Protein AF-A0A9W7EII3-F1 (afdb_monomer_lite)

Radius of gyration: 44.04 Å; chains: 1; bounding box: 79×63×116 Å

Organism: NCBI:txid1714386

Structure (mmCIF, N/CA/C/O backbone):
data_AF-A0A9W7EII3-F1
#
_entry.id   AF-A0A9W7EII3-F1
#
loop_
_atom_site.group_PDB
_atom_site.id
_atom_site.type_symbol
_atom_site.label_atom_id
_atom_site.label_alt_id
_atom_site.label_comp_id
_atom_site.label_asym_id
_atom_site.label_entity_id
_atom_site.label_seq_id
_atom_site.pdbx_PDB_ins_code
_atom_site.Cartn_x
_atom_site.Cartn_y
_atom_site.Cartn_z
_atom_site.occupancy
_atom_site.B_iso_or_equiv
_atom_site.auth_seq_id
_atom_site.auth_comp_id
_atom_site.auth_asym_id
_atom_site.auth_atom_id
_atom_site.pdbx_PDB_model_num
ATOM 1 N N . MET A 1 1 ? -18.174 -11.547 -22.007 1.00 40.81 1 MET A N 1
ATOM 2 C CA . MET A 1 1 ? -17.170 -11.658 -23.085 1.00 40.81 1 MET A CA 1
ATOM 3 C C . MET A 1 1 ? -17.159 -10.331 -23.821 1.00 40.81 1 MET A C 1
ATOM 5 O O . MET A 1 1 ? -18.093 -10.055 -24.553 1.00 40.81 1 MET A O 1
ATOM 9 N N . ALA A 1 2 ? -16.185 -9.474 -23.531 1.00 35.91 2 ALA A N 1
ATOM 10 C CA . ALA A 1 2 ? -15.954 -8.228 -24.256 1.00 35.91 2 ALA A CA 1
ATOM 11 C C . ALA A 1 2 ? -14.445 -7.967 -24.188 1.00 35.91 2 ALA A C 1
ATOM 13 O O . ALA A 1 2 ? -13.921 -7.659 -23.118 1.00 35.91 2 ALA A O 1
ATOM 14 N N . SER A 1 3 ? -13.751 -8.213 -25.299 1.00 38.44 3 SER A N 1
ATOM 15 C CA . SER A 1 3 ? -12.326 -7.923 -25.459 1.00 38.44 3 SER A CA 1
ATOM 16 C C . SER A 1 3 ? -12.184 -6.472 -25.896 1.00 38.44 3 SER A C 1
ATOM 18 O O . SER A 1 3 ? -12.660 -6.106 -26.967 1.00 38.44 3 SER A O 1
ATOM 20 N N . ALA A 1 4 ? -11.556 -5.653 -25.055 1.00 40.53 4 ALA A N 1
ATOM 21 C CA . ALA A 1 4 ? -11.116 -4.316 -25.420 1.00 40.53 4 ALA A CA 1
ATOM 22 C C . ALA A 1 4 ? -9.689 -4.417 -25.970 1.00 40.53 4 ALA A C 1
ATOM 24 O O . ALA A 1 4 ? -8.757 -4.751 -25.238 1.00 40.53 4 ALA A O 1
ATOM 25 N N . ASP A 1 5 ? -9.561 -4.176 -27.270 1.00 42.84 5 ASP A N 1
ATOM 26 C CA . ASP A 1 5 ? -8.300 -4.076 -27.991 1.00 42.84 5 ASP A CA 1
ATOM 27 C C . ASP A 1 5 ? -7.719 -2.669 -27.776 1.00 42.84 5 ASP A C 1
ATOM 29 O O . ASP A 1 5 ? -8.422 -1.668 -27.925 1.00 42.84 5 ASP A O 1
ATOM 33 N N . ASN A 1 6 ? -6.461 -2.589 -27.348 1.00 42.38 6 ASN A N 1
ATOM 34 C CA . ASN A 1 6 ? -5.784 -1.337 -27.012 1.00 42.38 6 ASN A CA 1
ATOM 35 C C . ASN A 1 6 ? -4.471 -1.258 -27.794 1.00 42.38 6 ASN A C 1
ATOM 37 O O . ASN A 1 6 ? -3.399 -1.581 -27.282 1.00 42.38 6 ASN A O 1
ATOM 41 N N . SER A 1 7 ? -4.565 -0.836 -29.054 1.00 36.19 7 SER A N 1
ATOM 42 C CA . SER A 1 7 ? -3.425 -0.586 -29.933 1.00 36.19 7 SER A CA 1
ATOM 43 C C . SER A 1 7 ? -3.265 0.916 -30.169 1.00 36.19 7 SER A C 1
ATOM 45 O O . SER A 1 7 ? -3.701 1.452 -31.185 1.00 36.19 7 SER A O 1
ATOM 47 N N . ASN A 1 8 ? -2.618 1.609 -29.232 1.00 39.72 8 ASN A N 1
ATOM 48 C CA . ASN A 1 8 ? -2.140 2.972 -29.456 1.00 39.72 8 ASN A CA 1
ATOM 49 C C . ASN A 1 8 ? -0.609 2.935 -29.564 1.00 39.72 8 ASN A C 1
ATOM 51 O O . ASN A 1 8 ? 0.112 3.196 -28.601 1.00 39.72 8 ASN A O 1
ATOM 55 N N . LYS A 1 9 ? -0.111 2.508 -30.731 1.00 37.50 9 LYS A N 1
ATOM 56 C CA . LYS A 1 9 ? 1.314 2.561 -31.080 1.00 37.50 9 LYS A CA 1
ATOM 57 C C . LYS A 1 9 ? 1.493 3.692 -32.101 1.00 37.50 9 LYS A C 1
ATOM 59 O O . LYS A 1 9 ? 0.785 3.683 -33.107 1.00 37.50 9 LYS A O 1
ATOM 64 N N . PRO A 1 10 ? 2.376 4.675 -31.859 1.00 34.72 10 PRO A N 1
ATOM 65 C CA . PRO A 1 10 ? 2.572 5.776 -32.794 1.00 34.72 10 PRO A CA 1
ATOM 66 C C . PRO A 1 10 ? 3.154 5.263 -34.124 1.00 34.72 10 PRO A C 1
ATOM 68 O O . PRO A 1 10 ? 3.911 4.286 -34.119 1.00 34.72 10 PRO A O 1
ATOM 71 N N . PRO A 1 11 ? 2.822 5.908 -35.256 1.00 33.91 11 PRO A N 1
ATOM 72 C CA . PRO A 1 11 ? 3.309 5.506 -36.568 1.00 33.91 11 PRO A CA 1
ATOM 73 C C . PRO A 1 11 ? 4.829 5.680 -36.638 1.00 33.91 11 PRO A C 1
ATOM 75 O O . PRO A 1 11 ? 5.360 6.780 -36.482 1.00 33.91 11 PRO A O 1
ATOM 78 N N . THR A 1 12 ? 5.540 4.583 -36.881 1.00 34.09 12 THR A N 1
ATOM 79 C CA . THR A 1 12 ? 6.956 4.606 -37.246 1.00 34.09 12 THR A CA 1
ATOM 80 C C . THR A 1 12 ? 7.085 5.239 -38.627 1.00 34.09 12 THR A C 1
ATOM 82 O O . THR A 1 12 ? 6.691 4.628 -39.619 1.00 34.09 12 THR A O 1
ATOM 85 N N . LYS A 1 13 ? 7.619 6.465 -38.700 1.00 31.89 13 LYS A N 1
ATOM 86 C CA . LYS A 1 13 ? 8.070 7.060 -39.964 1.00 31.89 13 LYS A CA 1
ATOM 87 C C . LYS A 1 13 ? 9.222 6.213 -40.507 1.00 31.89 13 LYS A C 1
ATOM 89 O O . LYS A 1 13 ? 10.335 6.287 -39.996 1.00 31.89 13 LYS A O 1
ATOM 94 N N . THR A 1 14 ? 8.949 5.399 -41.516 1.00 31.75 14 THR A N 1
ATOM 95 C CA . THR A 1 14 ? 9.978 4.770 -42.345 1.00 31.75 14 THR A CA 1
ATOM 96 C C . THR A 1 14 ? 10.556 5.836 -43.268 1.00 31.75 14 THR A C 1
ATOM 98 O O . THR A 1 14 ? 9.903 6.262 -44.218 1.00 31.75 14 THR A O 1
ATOM 101 N N . TYR A 1 15 ? 11.760 6.310 -42.954 1.00 34.72 15 TYR A N 1
ATOM 102 C CA . TYR A 1 15 ? 12.550 7.122 -43.872 1.00 34.72 15 TYR A CA 1
ATOM 103 C C . TYR A 1 15 ? 13.141 6.185 -44.929 1.00 34.72 15 TYR A C 1
ATOM 105 O O . TYR A 1 15 ? 13.966 5.329 -44.615 1.00 34.72 15 TYR A O 1
ATOM 113 N N . HIS A 1 16 ? 12.677 6.302 -46.173 1.00 37.19 16 HIS A N 1
ATOM 114 C CA . HIS A 1 16 ? 13.329 5.656 -47.307 1.00 37.19 16 HIS A CA 1
ATOM 115 C C . HIS A 1 16 ? 14.600 6.443 -47.627 1.00 37.19 16 HIS A C 1
ATOM 117 O O . HIS A 1 16 ? 14.543 7.466 -48.305 1.00 37.19 16 HIS A O 1
ATOM 123 N N . HIS A 1 17 ? 15.733 5.995 -47.091 1.00 46.28 17 HIS A N 1
ATOM 124 C CA . HIS A 1 17 ? 17.033 6.473 -47.545 1.00 46.28 17 HIS A CA 1
ATOM 125 C C . HIS A 1 17 ? 17.299 5.908 -48.950 1.00 46.28 17 HIS A C 1
ATOM 127 O O . HIS A 1 17 ? 17.022 4.723 -49.172 1.00 46.28 17 HIS A O 1
ATOM 133 N N . PRO A 1 18 ? 17.800 6.716 -49.902 1.00 54.19 18 PRO A N 1
ATOM 134 C CA . PRO A 1 18 ? 18.275 6.192 -51.178 1.00 54.19 18 PRO A CA 1
ATOM 135 C C . PRO A 1 18 ? 19.348 5.128 -50.915 1.00 54.19 18 PRO A C 1
ATOM 137 O O . PRO A 1 18 ? 20.116 5.245 -49.959 1.00 54.19 18 PRO A O 1
ATOM 140 N N . SER A 1 19 ? 19.385 4.061 -51.714 1.00 55.00 19 SER A N 1
ATOM 141 C CA . SER A 1 19 ? 20.441 3.050 -51.598 1.00 55.00 19 SER A CA 1
ATOM 142 C C . SER A 1 19 ? 21.814 3.724 -51.719 1.00 55.00 19 SER A C 1
ATOM 144 O O . SER A 1 19 ? 21.957 4.613 -52.562 1.00 55.00 19 SER A O 1
ATOM 146 N N . PRO A 1 20 ? 22.812 3.339 -50.901 1.00 63.97 20 PRO A N 1
ATOM 147 C CA . PRO A 1 20 ? 24.161 3.843 -51.099 1.00 63.97 20 PRO A CA 1
ATOM 148 C C . PRO A 1 20 ? 24.654 3.443 -52.502 1.00 63.97 20 PRO A C 1
ATOM 150 O O . PRO A 1 20 ? 24.173 2.445 -53.056 1.00 63.97 20 PRO A O 1
ATOM 153 N N . PRO A 1 21 ? 25.586 4.207 -53.093 1.00 65.31 21 PRO A N 1
ATOM 154 C CA . PRO A 1 21 ? 26.116 3.905 -54.416 1.00 65.31 21 PRO A CA 1
ATOM 155 C C . PRO A 1 21 ? 26.721 2.494 -54.434 1.00 65.31 21 PRO A C 1
ATOM 157 O O . PRO A 1 21 ? 27.614 2.169 -53.653 1.00 65.31 21 PRO A O 1
ATOM 160 N N . ASN A 1 22 ? 26.204 1.641 -55.320 1.00 52.44 22 ASN A N 1
ATOM 161 C CA . ASN A 1 22 ? 26.612 0.245 -55.422 1.00 52.44 22 ASN A CA 1
ATOM 162 C C . ASN A 1 22 ? 27.803 0.143 -56.385 1.00 52.44 22 ASN A C 1
ATOM 164 O O . ASN A 1 22 ? 27.624 0.053 -57.598 1.00 52.44 22 ASN A O 1
ATOM 168 N N . ASN A 1 23 ? 29.025 0.207 -55.856 1.00 54.47 23 ASN A N 1
ATOM 169 C CA . ASN A 1 23 ? 30.244 0.366 -56.655 1.00 54.47 23 ASN A CA 1
ATOM 170 C C . ASN A 1 23 ? 30.795 -0.980 -57.173 1.00 54.47 23 ASN A C 1
ATOM 172 O O . ASN A 1 23 ? 31.947 -1.337 -56.946 1.00 54.47 23 ASN A O 1
ATOM 176 N N . THR A 1 24 ? 29.947 -1.771 -57.838 1.00 47.16 24 THR A N 1
ATOM 177 C CA . THR A 1 24 ? 30.297 -3.118 -58.339 1.00 47.16 24 THR A CA 1
ATOM 178 C C . THR A 1 24 ? 30.846 -3.134 -59.771 1.00 47.16 24 THR A C 1
ATOM 180 O O . THR A 1 24 ? 31.087 -4.207 -60.317 1.00 47.16 24 THR A O 1
ATOM 183 N N . SER A 1 25 ? 31.106 -1.970 -60.373 1.00 44.72 25 SER A N 1
ATOM 184 C CA . SER A 1 25 ? 31.643 -1.862 -61.733 1.00 44.72 25 SER A CA 1
ATOM 185 C C . SER A 1 25 ? 32.770 -0.840 -61.791 1.00 44.72 25 SER A C 1
ATOM 187 O O . SER A 1 25 ? 32.542 0.355 -61.628 1.00 44.72 25 SER A O 1
ATOM 189 N N . VAL A 1 26 ? 33.991 -1.311 -62.039 1.00 42.88 26 VAL A N 1
ATOM 190 C CA . VAL A 1 26 ? 35.169 -0.477 -62.325 1.00 42.88 26 VAL A CA 1
ATOM 191 C C . VAL A 1 26 ? 35.147 -0.084 -63.808 1.00 42.88 26 VAL A C 1
ATOM 193 O O . VAL A 1 26 ? 36.059 -0.411 -64.554 1.00 42.88 26 VAL A O 1
ATOM 196 N N . ASP A 1 27 ? 34.080 0.584 -64.248 1.00 37.47 27 ASP A N 1
ATOM 197 C CA . ASP A 1 27 ? 34.045 1.250 -65.553 1.00 37.47 27 ASP A CA 1
ATOM 198 C C . ASP A 1 27 ? 34.047 2.758 -65.298 1.00 37.47 27 ASP A C 1
ATOM 200 O O . ASP A 1 27 ? 33.118 3.326 -64.728 1.00 37.47 27 ASP A O 1
ATOM 204 N N . ALA A 1 28 ? 35.176 3.375 -65.637 1.00 41.94 28 ALA A N 1
ATOM 205 C CA . ALA A 1 28 ? 35.609 4.698 -65.206 1.00 41.94 28 ALA A CA 1
ATOM 206 C C . ALA A 1 28 ? 34.971 5.861 -65.983 1.00 41.94 28 ALA A C 1
ATOM 208 O O . ALA A 1 28 ? 35.648 6.852 -66.231 1.00 41.94 28 ALA A O 1
ATOM 209 N N . ASP A 1 29 ? 33.693 5.769 -66.342 1.00 40.38 29 ASP A N 1
ATOM 210 C CA . ASP A 1 29 ? 32.996 6.869 -67.003 1.00 40.38 29 ASP A CA 1
ATOM 211 C C . ASP A 1 29 ? 31.628 7.116 -66.354 1.00 40.38 29 ASP A C 1
ATOM 213 O O . ASP A 1 29 ? 30.696 6.324 -66.478 1.00 40.38 29 ASP A O 1
ATOM 217 N N . PHE A 1 30 ? 31.530 8.283 -65.710 1.00 43.50 30 PHE A N 1
ATOM 218 C CA . PHE A 1 30 ? 30.319 8.935 -65.200 1.00 43.50 30 PHE A CA 1
ATOM 219 C C . PHE A 1 30 ? 29.736 8.450 -63.856 1.00 43.50 30 PHE A C 1
ATOM 221 O O . PHE A 1 30 ? 28.750 7.718 -63.799 1.00 43.50 30 PHE A O 1
ATOM 228 N N . LEU A 1 31 ? 30.256 9.009 -62.755 1.00 43.38 31 LEU A N 1
ATOM 229 C CA . LEU A 1 31 ? 29.484 9.264 -61.533 1.00 43.38 31 LEU A CA 1
ATOM 230 C C . LEU A 1 31 ? 29.792 10.688 -61.038 1.00 43.38 31 LEU A C 1
ATOM 232 O O . LEU A 1 31 ? 30.907 10.976 -60.611 1.00 43.38 31 LEU A O 1
ATOM 236 N N . GLU A 1 32 ? 28.806 11.585 -61.123 1.00 48.00 32 GLU A N 1
ATOM 237 C CA . GLU A 1 32 ? 28.820 12.887 -60.444 1.00 48.00 32 GLU A CA 1
ATOM 238 C C . GLU A 1 32 ? 28.763 12.650 -58.926 1.00 48.00 32 GLU A C 1
ATOM 240 O O . GLU A 1 32 ? 27.711 12.329 -58.374 1.00 48.00 32 GLU A O 1
ATOM 245 N N . GLY A 1 33 ? 29.910 12.768 -58.255 1.00 54.94 33 GLY A N 1
ATOM 246 C CA . GLY A 1 33 ? 30.023 12.728 -56.798 1.00 54.94 33 GLY A CA 1
ATOM 247 C C . GLY A 1 33 ? 31.333 12.092 -56.343 1.00 54.94 33 GLY A C 1
ATOM 248 O O . GLY A 1 33 ? 31.464 10.867 -56.324 1.00 54.94 33 GLY A O 1
ATOM 249 N N . ASP A 1 34 ? 32.299 12.912 -55.933 1.00 68.25 34 ASP A N 1
ATOM 250 C CA . ASP A 1 34 ? 33.558 12.413 -55.383 1.00 68.25 34 ASP A CA 1
ATOM 251 C C . ASP A 1 34 ? 33.294 11.699 -54.043 1.00 68.25 34 ASP A C 1
ATOM 253 O O . ASP A 1 34 ? 32.780 12.273 -53.080 1.00 68.25 34 ASP A O 1
ATOM 257 N N . THR A 1 35 ? 33.634 10.411 -53.960 1.00 70.81 35 THR A N 1
ATOM 258 C CA . THR A 1 35 ? 33.610 9.668 -52.692 1.00 70.81 35 THR A CA 1
ATOM 259 C C . THR A 1 35 ? 34.954 9.825 -51.995 1.00 70.81 35 THR A C 1
ATOM 261 O O . THR A 1 35 ? 35.984 9.410 -52.526 1.00 70.81 35 THR A O 1
ATOM 264 N N . ILE A 1 36 ? 34.949 10.349 -50.768 1.00 75.06 36 ILE A N 1
ATOM 265 C CA . ILE A 1 36 ? 36.149 10.398 -49.927 1.00 75.06 36 ILE A CA 1
ATOM 266 C C . ILE A 1 36 ? 36.108 9.230 -48.940 1.00 75.06 36 ILE A C 1
ATOM 268 O O . ILE A 1 36 ? 35.197 9.121 -48.117 1.00 75.06 36 ILE A O 1
ATOM 272 N N . VAL A 1 37 ? 37.123 8.365 -48.997 1.00 76.62 37 VAL A N 1
ATOM 273 C CA . VAL A 1 37 ? 37.376 7.361 -47.955 1.00 76.62 37 VAL A CA 1
ATOM 274 C C . VAL A 1 37 ? 38.061 8.068 -46.791 1.00 76.62 37 VAL A C 1
ATOM 276 O O . VAL A 1 37 ? 39.165 8.591 -46.943 1.00 76.62 37 VAL A O 1
ATOM 279 N N . LEU A 1 38 ? 37.402 8.117 -45.634 1.00 74.00 38 LEU A N 1
ATOM 280 C CA . LEU A 1 38 ? 37.990 8.705 -44.436 1.00 74.00 38 LEU A CA 1
ATOM 281 C C . LEU A 1 38 ? 39.044 7.733 -43.891 1.00 74.00 38 LEU A C 1
ATOM 283 O O . LEU A 1 38 ? 38.788 6.535 -43.780 1.00 74.00 38 LEU A O 1
ATOM 287 N N . SER A 1 39 ? 40.247 8.229 -43.595 1.00 62.72 39 SER A N 1
ATOM 288 C CA . SER A 1 39 ? 41.318 7.397 -43.045 1.00 62.72 39 SER A CA 1
ATOM 289 C C . SER A 1 39 ? 40.965 6.909 -41.641 1.00 62.72 39 SER A C 1
ATOM 291 O O . SER A 1 39 ? 40.407 7.660 -40.842 1.00 62.72 39 SER A O 1
ATOM 293 N N . ASP A 1 40 ? 41.379 5.681 -41.315 1.00 57.94 40 ASP A N 1
ATOM 294 C CA . ASP A 1 40 ? 41.123 4.982 -40.040 1.00 57.94 40 ASP A CA 1
ATOM 295 C C . ASP A 1 40 ? 41.783 5.644 -38.808 1.00 57.94 40 ASP A C 1
ATOM 297 O O . ASP A 1 40 ? 41.845 5.068 -37.724 1.00 57.94 40 ASP A O 1
ATOM 301 N N . THR A 1 41 ? 42.300 6.867 -38.946 1.00 49.03 41 THR A N 1
ATOM 302 C CA . THR A 1 41 ? 42.865 7.666 -37.860 1.00 49.03 41 THR A CA 1
ATOM 303 C C . THR A 1 41 ? 41.749 8.176 -36.959 1.00 49.03 41 THR A C 1
ATOM 305 O O . THR A 1 41 ? 41.344 9.338 -37.013 1.00 49.03 41 THR A O 1
ATOM 308 N N . VAL A 1 42 ? 41.267 7.282 -36.099 1.00 53.72 42 VAL A N 1
ATOM 309 C CA . VAL A 1 42 ? 40.557 7.625 -34.874 1.00 53.72 42 VAL A CA 1
ATOM 310 C C . VAL A 1 42 ? 41.509 8.505 -34.069 1.00 53.72 42 VAL A C 1
ATOM 312 O O . VAL A 1 42 ? 42.474 8.028 -33.473 1.00 53.72 42 VAL A O 1
ATOM 315 N N . ASN A 1 43 ? 41.287 9.819 -34.095 1.00 49.59 43 ASN A N 1
ATOM 316 C CA . ASN A 1 43 ? 41.922 10.714 -33.138 1.00 49.59 43 ASN A CA 1
ATOM 317 C C . ASN A 1 43 ? 41.640 10.132 -31.749 1.00 49.59 43 ASN A C 1
ATOM 319 O O . ASN A 1 43 ? 40.478 10.039 -31.364 1.00 49.59 43 ASN A O 1
ATOM 323 N N . GLY A 1 44 ? 42.676 9.728 -31.006 1.00 56.50 44 GLY A N 1
ATOM 324 C CA . GLY A 1 44 ? 42.578 9.088 -29.682 1.00 56.50 44 GLY A CA 1
ATOM 325 C C . GLY A 1 44 ? 41.974 9.963 -28.571 1.00 56.50 44 GLY A C 1
ATOM 326 O O . GLY A 1 44 ? 42.230 9.737 -27.390 1.00 56.50 44 GLY A O 1
ATOM 327 N N . GLY A 1 45 ? 41.206 10.991 -28.932 1.00 67.94 45 GLY A N 1
ATOM 328 C CA . GLY A 1 45 ? 40.378 11.768 -28.029 1.00 67.94 45 GLY A CA 1
ATOM 329 C C . GLY A 1 45 ? 39.104 11.008 -27.671 1.00 67.94 45 GLY A C 1
ATOM 330 O O . GLY A 1 45 ? 38.491 10.338 -28.496 1.00 67.94 45 GLY A O 1
ATOM 331 N N . SER A 1 46 ? 38.681 11.126 -26.414 1.00 79.56 46 SER A N 1
ATOM 332 C CA . SER A 1 46 ? 37.351 10.663 -26.017 1.00 79.56 46 SER A CA 1
ATOM 333 C C . SER A 1 46 ? 36.280 11.451 -26.786 1.00 79.56 46 SER A C 1
ATOM 335 O O . SER A 1 46 ? 36.366 12.682 -26.801 1.00 79.56 46 SER A O 1
ATOM 337 N N . PRO A 1 47 ? 35.267 10.791 -27.381 1.00 84.56 47 PRO A N 1
ATOM 338 C CA . PRO A 1 47 ? 34.231 11.482 -28.137 1.00 84.56 47 PRO A CA 1
ATOM 339 C C . PRO A 1 47 ? 33.489 12.482 -27.248 1.00 84.56 47 PRO A C 1
ATOM 341 O O . PRO A 1 47 ? 33.174 12.205 -26.083 1.00 84.56 47 PRO A O 1
ATOM 344 N N . SER A 1 48 ? 33.200 13.658 -27.797 1.00 87.81 48 SER A N 1
ATOM 345 C CA . SER A 1 48 ? 32.476 14.705 -27.086 1.00 87.81 48 SER A CA 1
ATOM 346 C C . SER A 1 48 ? 31.026 14.290 -26.817 1.00 87.81 48 SER A C 1
ATOM 348 O O . SER A 1 48 ? 30.425 13.460 -27.506 1.00 87.81 48 SER A O 1
ATOM 350 N N . LYS A 1 49 ? 30.415 14.893 -25.791 1.00 88.31 49 LYS A N 1
ATOM 351 C CA . LYS A 1 49 ? 29.020 14.608 -25.419 1.00 88.31 49 LYS A CA 1
ATOM 352 C C . LYS A 1 49 ? 28.044 14.880 -26.573 1.00 88.31 49 LYS A C 1
ATOM 354 O O . LYS A 1 49 ? 27.117 14.099 -26.775 1.00 88.31 49 LYS A O 1
ATOM 359 N N . SER A 1 50 ? 28.262 15.957 -27.326 1.00 83.88 50 SER A N 1
ATOM 360 C CA . SER A 1 50 ? 27.447 16.322 -28.488 1.00 83.88 50 SER A CA 1
ATOM 361 C C . SER A 1 50 ? 27.546 15.284 -29.605 1.00 83.88 50 SER A C 1
ATOM 363 O O . SER A 1 50 ? 26.520 14.933 -30.182 1.00 83.88 50 SER A O 1
ATOM 365 N N . GLU A 1 51 ? 28.734 14.739 -29.879 1.00 81.19 51 GLU A N 1
ATOM 366 C CA . GLU A 1 51 ? 28.920 13.673 -30.873 1.00 81.19 51 GLU A CA 1
ATOM 367 C C . GLU A 1 51 ? 28.178 12.398 -30.480 1.00 81.19 51 GLU A C 1
ATOM 369 O O . GLU A 1 51 ? 27.439 11.840 -31.291 1.00 81.19 51 GLU A O 1
ATOM 374 N N . ILE A 1 52 ? 28.294 11.992 -29.215 1.00 86.94 52 ILE A N 1
ATOM 375 C CA . ILE A 1 52 ? 27.610 10.810 -28.681 1.00 86.94 52 ILE A CA 1
ATOM 376 C C . ILE A 1 52 ? 26.088 10.961 -28.792 1.00 86.94 52 ILE A C 1
ATOM 378 O O . ILE A 1 52 ? 25.401 10.045 -29.239 1.00 86.94 52 ILE A O 1
ATOM 382 N N . GLU A 1 53 ? 25.536 12.111 -28.398 1.00 86.06 53 GLU A N 1
ATOM 383 C CA . GLU A 1 53 ? 24.092 12.366 -28.486 1.00 86.06 53 GLU A CA 1
ATOM 384 C C . GLU A 1 53 ? 23.594 12.440 -29.931 1.00 86.06 53 GLU A C 1
ATOM 386 O O . GLU A 1 53 ? 22.451 12.081 -30.223 1.00 86.06 53 GLU A O 1
ATOM 391 N N . ARG A 1 54 ? 24.434 12.933 -30.840 1.00 81.81 54 ARG A N 1
ATOM 392 C CA . ARG A 1 54 ? 24.121 13.032 -32.262 1.00 81.81 54 ARG A CA 1
ATOM 393 C C . ARG A 1 54 ? 24.083 11.644 -32.909 1.00 81.81 54 ARG A C 1
ATOM 395 O O . ARG A 1 54 ? 23.076 11.310 -33.526 1.00 81.81 54 ARG A O 1
ATOM 402 N N . VAL A 1 55 ? 25.100 10.809 -32.675 1.00 82.69 55 VAL A N 1
ATOM 403 C CA . VAL A 1 55 ? 25.140 9.407 -33.141 1.00 82.69 55 VAL A CA 1
ATOM 404 C C . VAL A 1 55 ? 24.018 8.583 -32.515 1.00 82.69 55 VAL A C 1
ATOM 406 O O . VAL A 1 55 ? 23.308 7.871 -33.221 1.00 82.69 55 VAL A O 1
ATOM 409 N N . GLY A 1 56 ? 23.793 8.721 -31.206 1.00 84.75 56 GLY A N 1
ATOM 410 C CA . GLY A 1 56 ? 22.716 8.011 -30.514 1.00 84.75 56 GLY A CA 1
ATOM 411 C C . GLY A 1 56 ? 21.336 8.320 -31.096 1.00 84.75 56 GLY A C 1
ATOM 412 O O . GLY A 1 56 ? 20.537 7.407 -31.290 1.00 84.75 56 GLY A O 1
ATOM 413 N N . ARG A 1 57 ? 21.072 9.588 -31.445 1.00 84.88 57 ARG A N 1
ATOM 414 C CA . ARG A 1 57 ? 19.823 9.993 -32.108 1.00 84.88 57 ARG A CA 1
ATOM 415 C C . ARG A 1 57 ? 19.723 9.492 -33.543 1.00 84.88 57 ARG A C 1
ATOM 417 O O . ARG A 1 57 ? 18.678 8.957 -33.892 1.00 84.88 57 ARG A O 1
ATOM 424 N N . ALA A 1 58 ? 20.781 9.644 -34.339 1.00 78.62 58 ALA A N 1
ATOM 425 C CA . ALA A 1 58 ? 20.788 9.226 -35.742 1.00 78.62 58 ALA A CA 1
ATOM 426 C C . ALA A 1 58 ? 20.546 7.715 -35.886 1.00 78.62 58 ALA A C 1
ATOM 428 O O . ALA A 1 58 ? 19.753 7.284 -36.714 1.00 78.62 58 ALA A O 1
ATOM 429 N N . VAL A 1 59 ? 21.173 6.921 -35.018 1.00 82.75 59 VAL A N 1
ATOM 430 C CA . VAL A 1 59 ? 21.122 5.454 -35.068 1.00 82.75 59 VAL A CA 1
ATOM 431 C C . VAL A 1 59 ? 20.003 4.885 -34.180 1.00 82.75 59 VAL A C 1
ATOM 433 O O . VAL A 1 59 ? 19.722 3.689 -34.208 1.00 82.75 59 VAL A O 1
ATOM 436 N N . GLY A 1 60 ? 19.334 5.704 -33.365 1.00 84.44 60 GLY A N 1
ATOM 437 C CA . GLY A 1 60 ? 18.281 5.243 -32.455 1.00 84.44 60 GLY A CA 1
ATOM 438 C C . GLY A 1 60 ? 18.789 4.277 -31.377 1.00 84.44 60 GLY A C 1
ATOM 439 O O . GLY A 1 60 ? 18.133 3.283 -31.072 1.00 84.44 60 GLY A O 1
ATOM 440 N N . VAL A 1 61 ? 19.971 4.543 -30.818 1.00 85.56 61 VAL A N 1
ATOM 441 C CA . VAL A 1 61 ? 20.616 3.721 -29.778 1.00 85.56 61 VAL A CA 1
ATOM 442 C C . VAL A 1 61 ? 20.902 4.545 -28.526 1.00 85.56 61 VAL A C 1
ATOM 444 O O . VAL A 1 61 ? 20.912 5.776 -28.550 1.00 85.56 61 VAL A O 1
ATOM 447 N N . THR A 1 62 ? 21.137 3.881 -27.392 1.00 89.75 62 THR A N 1
ATOM 448 C CA . THR A 1 62 ? 21.448 4.601 -26.147 1.00 89.75 62 THR A CA 1
ATOM 449 C C . THR A 1 62 ? 22.826 5.266 -26.200 1.00 89.75 62 THR A C 1
ATOM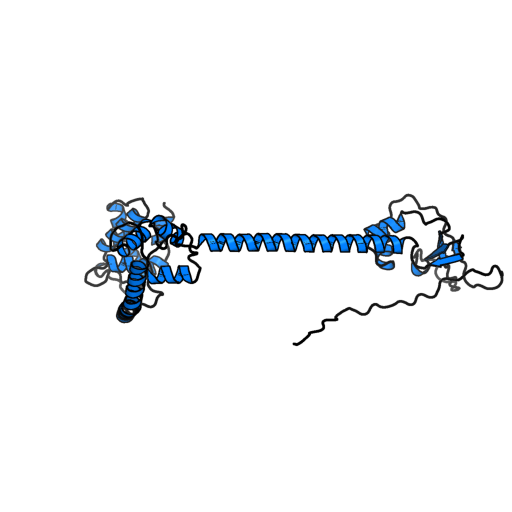 451 O O . THR A 1 62 ? 23.707 4.865 -26.958 1.00 89.75 62 THR A O 1
ATOM 454 N N . VAL A 1 63 ? 23.039 6.239 -25.309 1.00 89.75 63 VAL A N 1
ATOM 455 C CA . VAL A 1 63 ? 24.324 6.937 -25.105 1.00 89.75 63 VAL A CA 1
ATOM 456 C C . VAL A 1 63 ? 25.491 5.959 -24.912 1.00 89.75 63 VAL A C 1
ATOM 458 O O . VAL A 1 63 ? 26.594 6.217 -25.382 1.00 89.75 63 VAL A O 1
ATOM 461 N N . GLU A 1 64 ? 25.268 4.829 -24.237 1.00 88.94 64 GLU A N 1
ATOM 462 C CA . GLU A 1 64 ? 26.306 3.815 -24.016 1.00 88.94 64 GLU A CA 1
ATOM 463 C C . GLU A 1 64 ? 26.717 3.108 -25.308 1.00 88.94 64 GLU A C 1
ATOM 465 O O . GLU A 1 64 ? 27.908 2.927 -25.544 1.00 88.94 64 GLU A O 1
ATOM 470 N N . ILE A 1 65 ? 25.754 2.740 -26.160 1.00 88.38 65 ILE A N 1
ATOM 471 C CA . ILE A 1 65 ? 26.063 2.156 -27.471 1.00 88.38 65 ILE A CA 1
ATOM 472 C C . ILE A 1 65 ? 26.717 3.198 -28.366 1.00 88.38 65 ILE A C 1
ATOM 474 O O . ILE A 1 65 ? 27.713 2.895 -29.007 1.00 88.38 65 ILE A O 1
ATOM 478 N N . ALA A 1 66 ? 26.193 4.423 -28.392 1.00 87.69 66 ALA A N 1
ATOM 479 C CA . ALA A 1 66 ? 26.750 5.490 -29.215 1.00 87.69 66 ALA A CA 1
ATOM 480 C C . ALA A 1 66 ? 28.222 5.770 -28.871 1.00 87.69 66 ALA A C 1
ATOM 482 O O . ALA A 1 66 ? 29.035 5.957 -29.769 1.00 87.69 66 ALA A O 1
ATOM 483 N N . LYS A 1 67 ? 28.592 5.711 -27.583 1.00 88.88 67 LYS A N 1
ATOM 484 C CA . LYS A 1 67 ? 29.998 5.768 -27.152 1.00 88.88 67 LYS A CA 1
ATOM 485 C C . LYS A 1 67 ? 30.829 4.618 -27.711 1.00 88.88 67 LYS A C 1
ATOM 487 O O . LYS A 1 67 ? 31.938 4.861 -28.162 1.00 88.88 67 LYS A O 1
ATOM 492 N N . LYS A 1 68 ? 30.312 3.386 -27.670 1.00 88.88 68 LYS A N 1
ATOM 493 C CA . LYS A 1 68 ? 31.023 2.222 -28.212 1.00 88.88 68 LYS A CA 1
ATOM 494 C C . LYS A 1 68 ? 31.205 2.324 -29.724 1.00 88.88 68 LYS A C 1
ATOM 496 O O . LYS A 1 68 ? 32.306 2.112 -30.194 1.00 88.88 68 LYS A O 1
ATOM 501 N N . LEU A 1 69 ? 30.173 2.733 -30.462 1.00 86.44 69 LEU A N 1
ATOM 502 C CA . LEU A 1 69 ? 30.234 2.916 -31.919 1.00 86.44 69 LEU A CA 1
ATOM 503 C C . LEU A 1 69 ? 31.257 3.972 -32.360 1.00 86.44 69 LEU A C 1
ATOM 505 O O . LEU A 1 69 ? 31.762 3.901 -33.467 1.00 86.44 69 LEU A O 1
ATOM 509 N N . LEU A 1 70 ? 31.539 4.965 -31.515 1.00 84.12 70 LEU A N 1
ATOM 510 C CA . LEU A 1 70 ? 32.513 6.017 -31.812 1.00 84.12 70 LEU A CA 1
ATOM 511 C C . LEU A 1 70 ? 33.961 5.632 -31.479 1.00 84.12 70 LEU A C 1
ATOM 513 O O . LEU A 1 70 ? 34.874 6.349 -31.873 1.00 84.12 70 LEU A O 1
ATOM 517 N N . VAL A 1 71 ? 34.168 4.562 -30.708 1.00 85.12 71 VAL A N 1
ATOM 518 C CA . VAL A 1 71 ? 35.485 4.180 -30.166 1.00 85.12 71 VAL A CA 1
ATOM 519 C C . VAL A 1 71 ? 35.922 2.797 -30.644 1.00 85.12 71 VAL A C 1
ATOM 521 O O . VAL A 1 71 ? 37.117 2.545 -30.750 1.00 85.12 71 VAL A O 1
ATOM 524 N N . GLU A 1 72 ? 34.981 1.886 -30.892 1.00 85.62 72 GLU A N 1
ATOM 525 C CA . GLU A 1 72 ? 35.273 0.527 -31.345 1.00 85.62 72 GLU A CA 1
ATOM 526 C C . GLU A 1 72 ? 35.672 0.548 -32.822 1.00 85.62 72 GLU A C 1
ATOM 528 O O . GLU A 1 72 ? 35.031 1.196 -33.649 1.00 85.62 72 GLU A O 1
ATOM 533 N N . GLU A 1 73 ? 36.751 -0.164 -33.136 1.00 86.31 73 GLU A N 1
ATOM 534 C CA . GLU A 1 73 ? 37.237 -0.297 -34.503 1.00 86.31 73 GLU A CA 1
ATOM 535 C C . GLU A 1 73 ? 36.197 -1.009 -35.374 1.00 86.31 73 GLU A C 1
ATOM 537 O O . GLU A 1 73 ? 35.477 -1.915 -34.931 1.00 86.31 73 GLU A O 1
ATOM 542 N N . LEU A 1 74 ? 36.116 -0.590 -36.637 1.00 87.19 74 LEU A N 1
ATOM 543 C CA . LEU A 1 74 ? 35.252 -1.246 -37.603 1.00 87.19 74 LEU A CA 1
ATOM 544 C C . LEU A 1 74 ? 35.725 -2.689 -37.849 1.00 87.19 74 LEU A C 1
ATOM 546 O O . LEU A 1 74 ? 36.924 -2.971 -37.783 1.00 87.19 74 LEU A O 1
ATOM 550 N N . PRO A 1 75 ? 34.803 -3.623 -38.151 1.00 89.69 75 PRO A N 1
ATOM 551 C CA . PRO A 1 75 ? 35.188 -4.962 -38.578 1.00 89.69 75 PRO A CA 1
ATOM 552 C C . PRO A 1 75 ? 36.101 -4.914 -39.808 1.00 89.69 75 PRO A C 1
ATOM 554 O O . PRO A 1 75 ? 36.016 -3.992 -40.617 1.00 89.69 75 PRO A O 1
ATOM 557 N N . SER A 1 76 ? 36.935 -5.942 -39.978 1.00 89.75 76 SER A N 1
ATOM 558 C CA . SER A 1 76 ? 37.819 -6.060 -41.144 1.00 89.75 76 SER A CA 1
ATOM 559 C C . SER A 1 76 ? 37.046 -5.874 -42.460 1.00 89.75 76 SER A C 1
ATOM 561 O O . SER A 1 76 ? 35.901 -6.321 -42.574 1.00 89.75 76 SER A O 1
ATOM 563 N N . GLY A 1 77 ? 37.649 -5.143 -43.398 1.00 88.06 77 GLY A N 1
ATOM 564 C CA . GLY A 1 77 ? 37.051 -4.783 -44.685 1.00 88.06 77 GLY A CA 1
ATOM 565 C C . GLY A 1 77 ? 36.190 -3.517 -44.656 1.00 88.06 77 GLY A C 1
ATOM 566 O O . GLY A 1 77 ? 36.110 -2.824 -45.667 1.00 88.06 77 GLY A O 1
ATOM 567 N N . TRP A 1 78 ? 35.597 -3.149 -43.515 1.00 90.81 78 TRP A N 1
ATOM 568 C CA . TRP A 1 78 ? 34.720 -1.979 -43.414 1.00 90.81 78 TRP A CA 1
ATOM 569 C C . TRP A 1 78 ? 35.492 -0.676 -43.219 1.00 90.81 78 TRP A C 1
ATOM 571 O O . TRP A 1 78 ? 36.335 -0.573 -42.331 1.00 90.81 78 TRP A O 1
ATOM 581 N N . LYS A 1 79 ? 35.130 0.354 -43.989 1.00 87.69 79 LYS A N 1
ATOM 582 C CA . LYS A 1 79 ? 35.624 1.727 -43.820 1.00 87.69 79 LYS A CA 1
ATOM 583 C C . LYS A 1 79 ? 34.494 2.743 -43.849 1.00 87.69 79 LYS A C 1
ATOM 585 O O . LYS A 1 79 ? 33.420 2.482 -44.393 1.00 87.69 79 LYS A O 1
ATOM 590 N N . VAL A 1 80 ? 34.760 3.913 -43.273 1.00 86.75 80 VAL A N 1
ATOM 591 C CA . VAL A 1 80 ? 33.853 5.061 -43.322 1.00 86.75 80 VAL A CA 1
ATOM 592 C C . VAL A 1 80 ? 34.085 5.839 -44.615 1.00 86.75 80 VAL A C 1
ATOM 594 O O . VAL A 1 80 ? 35.204 6.247 -44.926 1.00 86.75 80 VAL A O 1
ATOM 597 N N . CYS A 1 81 ? 33.011 6.084 -45.348 1.00 83.75 81 CYS A N 1
ATOM 598 C CA . CYS A 1 81 ? 33.004 6.852 -46.580 1.00 83.75 81 CYS A CA 1
ATOM 599 C C . CYS A 1 81 ? 32.118 8.087 -46.408 1.00 83.75 81 CYS A C 1
ATOM 601 O O . CYS A 1 81 ? 31.096 8.044 -45.721 1.00 83.75 81 CYS A O 1
ATOM 603 N N . LYS A 1 82 ? 32.513 9.195 -47.035 1.00 82.00 82 LYS A N 1
ATOM 604 C CA . LYS A 1 82 ? 31.714 10.417 -47.105 1.00 82.00 82 LYS A CA 1
ATOM 605 C C . LYS A 1 82 ? 31.378 10.718 -48.561 1.00 82.00 82 LYS A C 1
ATOM 607 O O . LYS A 1 82 ? 32.276 10.766 -49.402 1.00 82.00 82 LYS A O 1
ATOM 612 N N . LEU A 1 83 ? 30.098 10.932 -48.837 1.00 77.62 83 LEU A N 1
ATOM 613 C CA . LEU A 1 83 ? 29.630 11.473 -50.103 1.00 77.62 83 LEU A CA 1
ATOM 614 C C . LEU A 1 83 ? 29.940 12.975 -50.130 1.00 77.62 83 LEU A C 1
ATOM 616 O O . LEU A 1 83 ? 29.478 13.717 -49.261 1.00 77.62 83 LEU A O 1
ATOM 620 N N . VAL A 1 84 ? 30.754 13.422 -51.086 1.00 71.56 84 VAL A N 1
ATOM 621 C CA . VAL A 1 84 ? 30.957 14.851 -51.332 1.00 71.56 84 VAL A CA 1
ATOM 622 C C . VAL A 1 84 ? 29.933 15.283 -52.366 1.00 71.56 84 VAL A C 1
ATOM 624 O O . VAL A 1 84 ? 30.069 14.998 -53.553 1.00 71.56 84 VAL A O 1
ATOM 627 N N . GLU A 1 85 ? 28.889 15.969 -51.911 1.00 64.88 85 GLU A N 1
ATOM 628 C CA . GLU A 1 85 ? 28.021 16.707 -52.820 1.00 64.88 85 GLU A CA 1
ATOM 629 C C . GLU A 1 85 ? 28.798 17.936 -53.300 1.00 64.88 85 GLU A C 1
ATOM 631 O O . GLU A 1 85 ? 29.045 18.875 -52.539 1.00 64.88 85 GLU A O 1
ATOM 636 N N . ILE A 1 86 ? 29.243 17.910 -54.558 1.00 57.34 86 ILE A N 1
ATOM 637 C CA . ILE A 1 86 ? 29.806 19.089 -55.213 1.00 57.34 86 ILE A CA 1
ATOM 638 C C . ILE A 1 86 ? 28.630 20.027 -55.491 1.00 57.34 86 ILE A C 1
ATOM 640 O O . ILE A 1 86 ? 27.986 19.964 -56.536 1.00 57.34 86 ILE A O 1
ATOM 644 N N . ASN A 1 87 ? 28.314 20.892 -54.531 1.00 53.94 87 ASN A N 1
ATOM 645 C CA . ASN A 1 87 ? 27.416 22.007 -54.791 1.00 53.94 87 ASN A CA 1
ATOM 646 C C . ASN A 1 87 ? 28.144 22.971 -55.734 1.00 53.94 87 ASN A C 1
ATOM 648 O O . ASN A 1 87 ? 29.023 23.717 -55.317 1.00 53.94 87 ASN A O 1
ATOM 652 N N . HIS A 1 88 ? 27.781 22.951 -57.017 1.00 50.47 88 HIS A N 1
ATOM 653 C CA . HIS A 1 88 ? 28.310 23.847 -58.054 1.00 50.47 88 HIS A CA 1
ATOM 654 C C . HIS A 1 88 ? 27.902 25.329 -57.879 1.00 50.47 88 HIS A C 1
ATOM 656 O O . HIS A 1 88 ? 27.965 26.102 -58.832 1.00 50.47 88 HIS A O 1
ATOM 662 N N . SER A 1 89 ? 27.481 25.764 -56.688 1.00 50.88 89 SER A N 1
ATOM 663 C CA . SER A 1 89 ? 27.289 27.184 -56.396 1.00 50.88 89 SER A CA 1
ATOM 664 C C . SER A 1 89 ? 28.608 27.775 -55.903 1.00 50.88 89 SER A C 1
ATOM 666 O O . SER A 1 89 ? 29.056 27.462 -54.806 1.00 50.88 89 SER A O 1
ATOM 668 N N . GLU A 1 90 ? 29.215 28.649 -56.706 1.00 53.09 90 GLU A N 1
ATOM 669 C CA . GLU A 1 90 ? 30.470 29.363 -56.408 1.00 53.09 90 GLU A CA 1
ATOM 670 C C . GLU A 1 90 ? 30.394 30.334 -55.208 1.00 53.09 90 GLU A C 1
ATOM 672 O O . GLU A 1 90 ? 31.351 31.059 -54.948 1.00 53.09 90 GLU A O 1
ATOM 677 N N . ASP A 1 91 ? 29.300 30.336 -54.446 1.00 52.19 91 ASP A N 1
ATOM 678 C CA . ASP A 1 91 ? 29.112 31.192 -53.281 1.00 52.19 91 ASP A CA 1
ATOM 679 C C . ASP A 1 91 ? 28.944 30.355 -52.005 1.00 52.19 91 ASP A C 1
ATOM 681 O O . ASP A 1 91 ? 28.112 29.455 -51.929 1.00 52.19 91 ASP A O 1
ATOM 685 N N . GLU A 1 92 ? 29.732 30.733 -50.995 1.00 49.41 92 GLU A N 1
ATOM 686 C CA . GLU A 1 92 ? 29.760 30.257 -49.601 1.00 49.41 92 GLU A CA 1
ATOM 687 C C . GLU A 1 92 ? 30.677 29.065 -49.256 1.00 49.41 92 GLU A C 1
ATOM 689 O O . GLU A 1 92 ? 30.276 27.977 -48.843 1.00 49.41 92 GLU A O 1
ATOM 694 N N . LEU A 1 93 ? 31.979 29.376 -49.234 1.00 51.84 93 LEU A N 1
ATOM 695 C CA . LEU A 1 93 ? 32.937 28.851 -48.253 1.00 51.84 93 LEU A CA 1
ATOM 696 C C . LEU A 1 93 ? 32.480 29.178 -46.813 1.00 51.84 93 LEU A C 1
ATOM 698 O O . LEU A 1 93 ? 32.948 30.155 -46.235 1.00 51.84 93 LEU A O 1
ATOM 702 N N . ALA A 1 94 ? 31.590 28.382 -46.217 1.00 50.62 94 ALA A N 1
ATOM 703 C CA . ALA A 1 94 ? 31.501 28.224 -44.757 1.00 50.62 94 ALA A CA 1
ATOM 704 C C . ALA A 1 94 ? 30.452 27.177 -44.356 1.00 50.62 94 ALA A C 1
ATOM 706 O O . ALA A 1 94 ? 29.331 27.526 -44.000 1.00 50.62 94 ALA A O 1
ATOM 707 N N . SER A 1 95 ? 30.826 25.898 -44.291 1.00 46.47 95 SER A N 1
ATOM 708 C CA . SER A 1 95 ? 30.200 25.018 -43.301 1.00 46.47 95 SER A CA 1
ATOM 709 C C . SER A 1 95 ? 31.044 23.772 -43.044 1.00 46.47 95 SER A C 1
ATOM 711 O O . SER A 1 95 ? 30.973 22.793 -43.778 1.00 46.47 95 SER A O 1
ATOM 713 N N . ASP A 1 96 ? 31.773 23.765 -41.927 1.00 50.03 96 ASP A N 1
ATOM 714 C CA . ASP A 1 96 ? 32.316 22.558 -41.276 1.00 50.03 96 ASP A CA 1
ATOM 715 C C . ASP A 1 96 ? 31.195 21.617 -40.752 1.00 50.03 96 ASP A C 1
ATOM 717 O O . ASP A 1 96 ? 31.412 20.780 -39.868 1.00 50.03 96 ASP A O 1
ATOM 721 N N . SER A 1 97 ? 29.962 21.735 -41.264 1.00 50.34 97 SER A N 1
ATOM 722 C CA . SER A 1 97 ? 28.869 20.829 -40.931 1.00 50.34 97 SER A CA 1
ATOM 723 C C . SER A 1 97 ? 29.147 19.469 -41.555 1.00 50.34 97 SER A C 1
ATOM 725 O O . SER A 1 97 ? 28.891 19.202 -42.728 1.00 50.34 97 SER A O 1
ATOM 727 N N . LEU A 1 98 ? 29.700 18.575 -40.738 1.00 53.38 98 LEU A N 1
ATOM 728 C CA . LEU A 1 98 ? 29.646 17.141 -40.970 1.00 53.38 98 LEU A CA 1
ATOM 729 C C . LEU A 1 98 ? 28.167 16.715 -40.933 1.00 53.38 98 LEU A C 1
ATOM 731 O O . LEU A 1 98 ? 27.654 16.281 -39.894 1.00 53.38 98 LEU A O 1
ATOM 735 N N . ASP A 1 99 ? 27.469 16.877 -42.052 1.00 60.22 99 ASP A N 1
ATOM 736 C CA . ASP A 1 99 ? 26.130 16.339 -42.228 1.00 60.22 99 ASP A CA 1
ATOM 737 C C . ASP A 1 99 ? 26.254 14.820 -42.222 1.00 60.22 99 ASP A C 1
ATOM 739 O O . ASP A 1 99 ? 26.743 14.211 -43.170 1.00 60.22 99 ASP A O 1
ATOM 743 N N . ILE A 1 100 ? 25.847 14.186 -41.121 1.00 57.72 100 ILE A N 1
ATOM 744 C CA . ILE A 1 100 ? 25.927 12.724 -40.936 1.00 57.72 100 ILE A CA 1
ATOM 745 C C . ILE A 1 100 ? 25.183 11.972 -42.045 1.00 57.72 100 ILE A C 1
ATOM 747 O O . ILE A 1 100 ? 25.509 10.829 -42.332 1.00 57.72 100 ILE A O 1
ATOM 751 N N . HIS A 1 101 ? 24.237 12.632 -42.714 1.00 61.84 101 HIS A N 1
ATOM 752 C CA . HIS A 1 101 ? 23.531 12.105 -43.878 1.00 61.84 101 HIS A CA 1
ATOM 753 C C . HIS A 1 101 ? 24.433 11.872 -45.103 1.00 61.84 101 HIS A C 1
ATOM 755 O O . HIS A 1 101 ? 24.007 11.199 -46.031 1.00 61.84 101 HIS A O 1
ATOM 761 N N . SER A 1 102 ? 25.667 12.385 -45.095 1.00 74.38 102 SER A N 1
ATOM 762 C CA . SER A 1 102 ? 26.682 12.122 -46.122 1.00 74.38 102 SER A CA 1
ATOM 763 C C . SER A 1 102 ? 27.620 10.966 -45.765 1.00 74.38 102 SER A C 1
ATOM 765 O O . SER A 1 102 ? 28.450 10.591 -46.589 1.00 74.38 102 SER A O 1
ATOM 767 N N . ILE A 1 103 ? 27.525 10.400 -44.555 1.00 82.06 103 ILE A N 1
ATOM 768 C CA . ILE A 1 103 ? 28.418 9.334 -44.090 1.00 82.06 103 ILE A CA 1
ATOM 769 C C . ILE A 1 103 ? 27.757 7.973 -44.302 1.00 82.06 103 ILE A C 1
ATOM 771 O O . ILE A 1 103 ? 26.643 7.737 -43.838 1.00 82.06 103 ILE A O 1
ATOM 775 N N . TYR A 1 104 ? 28.479 7.061 -44.946 1.00 86.56 104 TYR A N 1
ATOM 776 C CA . TYR A 1 104 ? 28.106 5.657 -45.092 1.00 86.56 104 TYR A CA 1
ATOM 777 C C . TYR A 1 104 ? 29.308 4.748 -44.811 1.00 86.56 104 TYR A C 1
ATOM 779 O O . TYR A 1 104 ? 30.442 5.204 -44.676 1.00 86.56 104 TYR A O 1
ATOM 787 N N . TYR A 1 105 ? 29.058 3.451 -44.691 1.00 89.69 105 TYR A N 1
ATOM 788 C CA . TYR A 1 105 ? 30.065 2.431 -44.430 1.00 89.69 105 TYR A CA 1
ATOM 789 C C . TYR A 1 105 ? 30.173 1.517 -45.648 1.00 89.69 105 TYR A C 1
ATOM 791 O O . TYR A 1 105 ? 29.150 1.050 -46.150 1.00 89.69 105 TYR A O 1
ATOM 799 N N . PHE A 1 106 ? 31.390 1.255 -46.118 1.00 89.88 106 PHE A N 1
ATOM 800 C CA . PHE A 1 106 ? 31.654 0.389 -47.269 1.00 89.88 106 PHE A CA 1
ATOM 801 C C . PHE A 1 106 ? 32.611 -0.736 -46.885 1.00 89.88 106 PHE A C 1
ATOM 803 O O . PHE A 1 106 ? 33.640 -0.485 -46.256 1.00 89.88 106 PHE A O 1
ATOM 810 N N . ASN A 1 107 ? 32.277 -1.965 -47.263 1.00 91.44 107 ASN A N 1
ATOM 811 C CA . ASN A 1 107 ? 33.107 -3.140 -47.068 1.00 91.44 107 ASN A CA 1
ATOM 812 C C . ASN A 1 107 ? 33.910 -3.431 -48.342 1.00 91.44 107 ASN A C 1
ATOM 814 O O . ASN A 1 107 ? 33.361 -3.883 -49.342 1.00 91.44 107 ASN A O 1
ATOM 818 N N . PHE A 1 108 ? 35.219 -3.198 -48.297 1.00 88.75 108 PHE A N 1
ATOM 819 C CA . PHE A 1 108 ? 36.133 -3.398 -49.422 1.00 88.75 108 PHE A CA 1
ATOM 820 C C . PHE A 1 108 ? 36.360 -4.869 -49.776 1.00 88.75 108 PHE A C 1
ATOM 822 O O . PHE A 1 108 ? 36.731 -5.159 -50.911 1.00 88.75 108 PHE A O 1
ATOM 829 N N . ASP A 1 109 ? 36.114 -5.788 -48.841 1.00 91.56 109 ASP A N 1
ATOM 830 C CA . ASP A 1 109 ? 36.290 -7.218 -49.087 1.00 91.56 109 ASP A CA 1
ATOM 831 C C . ASP A 1 109 ? 35.062 -7.821 -49.790 1.00 91.56 109 ASP A C 1
ATOM 833 O O . ASP A 1 109 ? 35.203 -8.720 -50.618 1.00 91.56 109 ASP A O 1
ATOM 837 N N . THR A 1 110 ? 33.853 -7.333 -49.472 1.00 92.38 110 THR A N 1
ATOM 838 C CA . THR A 1 110 ? 32.583 -7.879 -49.999 1.00 92.38 110 THR A CA 1
ATOM 839 C C . THR A 1 110 ? 31.904 -7.000 -51.049 1.00 92.38 110 THR A C 1
ATOM 841 O O . THR A 1 110 ? 31.032 -7.483 -51.769 1.00 92.38 110 THR A O 1
ATOM 844 N N . GLY A 1 111 ? 32.278 -5.722 -51.149 1.00 90.81 111 GLY A N 1
ATOM 845 C CA . GLY A 1 111 ? 31.598 -4.721 -51.974 1.00 90.81 111 GLY A CA 1
ATOM 846 C C . GLY A 1 111 ? 30.276 -4.211 -51.385 1.00 90.81 111 GLY A C 1
ATOM 847 O O . GLY A 1 111 ? 29.535 -3.511 -52.071 1.00 90.81 111 GLY A O 1
ATOM 848 N N . GLU A 1 112 ? 29.944 -4.565 -50.140 1.00 91.31 112 GLU A N 1
ATOM 849 C CA . GLU A 1 112 ? 28.697 -4.149 -49.489 1.00 91.31 112 GLU A CA 1
ATOM 850 C C . GLU A 1 112 ? 28.768 -2.708 -48.970 1.00 91.31 112 GLU A C 1
ATOM 852 O O . GLU A 1 112 ? 29.786 -2.260 -48.448 1.00 91.31 112 GLU A O 1
ATOM 857 N N . SER A 1 113 ? 27.645 -1.994 -49.032 1.00 90.25 113 SER A N 1
ATOM 858 C CA . SER A 1 113 ? 27.507 -0.633 -48.506 1.00 90.25 113 SER A CA 1
ATOM 859 C C . SER A 1 113 ? 26.325 -0.528 -47.544 1.00 90.25 113 SER A C 1
ATOM 861 O O . SER A 1 113 ? 25.263 -1.092 -47.811 1.00 90.25 113 SER A O 1
ATOM 863 N N . SER A 1 114 ? 26.472 0.232 -46.461 1.00 90.44 114 SER A N 1
ATOM 864 C CA . SER A 1 114 ? 25.436 0.427 -45.445 1.00 90.44 114 SER A CA 1
ATOM 865 C C . SER A 1 114 ? 25.416 1.863 -44.927 1.00 90.44 114 SER A C 1
ATOM 867 O O . SER A 1 114 ? 26.460 2.445 -44.647 1.00 90.44 114 SER A O 1
ATOM 869 N N . TRP A 1 115 ? 24.220 2.422 -44.742 1.00 86.94 115 TRP A N 1
ATOM 870 C CA . TRP A 1 115 ? 24.027 3.676 -44.001 1.00 86.94 115 TRP A CA 1
ATOM 871 C C . TRP A 1 115 ? 24.139 3.478 -42.484 1.00 86.94 115 TRP A C 1
ATOM 873 O O . TRP A 1 115 ? 24.497 4.398 -41.754 1.00 86.94 115 TRP A O 1
ATOM 883 N N . ASP A 1 116 ? 23.856 2.265 -42.006 1.00 88.62 116 ASP A N 1
ATOM 884 C CA . ASP A 1 116 ? 24.020 1.894 -40.606 1.00 88.62 116 ASP A CA 1
ATOM 885 C C . ASP A 1 116 ? 25.455 1.436 -40.335 1.00 88.62 116 ASP A C 1
ATOM 887 O O . ASP A 1 116 ? 26.043 0.682 -41.116 1.00 88.62 116 ASP A O 1
ATOM 891 N N . HIS A 1 117 ? 25.989 1.823 -39.177 1.00 87.81 117 HIS A N 1
ATOM 892 C CA . HIS A 1 117 ? 27.285 1.339 -38.715 1.00 87.81 117 HIS A CA 1
ATOM 893 C C . HIS A 1 117 ? 27.242 -0.196 -38.525 1.00 87.81 117 HIS A C 1
ATOM 895 O O . HIS A 1 117 ? 26.320 -0.704 -37.880 1.00 87.81 117 HIS A O 1
ATOM 901 N N . PRO A 1 118 ? 28.239 -0.966 -39.001 1.00 89.75 118 PRO A N 1
ATOM 902 C CA . PRO A 1 118 ? 28.172 -2.436 -39.065 1.00 89.75 118 PRO A CA 1
ATOM 903 C C . PRO A 1 118 ? 27.972 -3.115 -37.697 1.00 89.75 118 PRO A C 1
ATOM 905 O O . PRO A 1 118 ? 27.304 -4.141 -37.583 1.00 89.75 118 PRO A O 1
ATOM 908 N N . LEU A 1 119 ? 28.481 -2.512 -36.619 1.00 89.62 119 LEU A N 1
ATOM 909 C CA . LEU A 1 119 ? 28.276 -2.993 -35.243 1.00 89.62 119 LEU A CA 1
ATOM 910 C C . LEU A 1 119 ? 26.899 -2.667 -34.622 1.00 89.62 119 LEU A C 1
ATOM 912 O O . LEU A 1 119 ? 26.591 -3.146 -33.529 1.00 89.62 119 LEU A O 1
ATOM 916 N N . VAL A 1 120 ? 26.040 -1.880 -35.276 1.00 89.25 120 VAL A N 1
ATOM 917 C CA . VAL A 1 120 ? 24.754 -1.433 -34.700 1.00 89.25 120 VAL A CA 1
ATOM 918 C C . VAL A 1 120 ? 23.827 -2.601 -34.411 1.00 89.25 120 VAL A C 1
ATOM 920 O O . VAL A 1 120 ? 23.224 -2.654 -33.337 1.00 89.25 120 VAL A O 1
ATOM 923 N N . ALA A 1 121 ? 23.741 -3.561 -35.333 1.00 87.38 121 ALA A N 1
ATOM 924 C CA . ALA A 1 121 ? 22.904 -4.744 -35.164 1.00 87.38 121 ALA A CA 1
ATOM 925 C C . ALA A 1 121 ? 23.320 -5.561 -33.929 1.00 87.38 121 ALA A C 1
ATOM 927 O O . ALA A 1 121 ? 22.469 -5.941 -33.123 1.00 87.38 121 ALA A O 1
ATOM 928 N N . LYS A 1 122 ? 24.634 -5.751 -33.735 1.00 90.50 122 LYS A N 1
ATOM 929 C CA . LYS A 1 122 ? 25.207 -6.458 -32.580 1.00 90.50 122 LYS A CA 1
ATOM 930 C C . LYS A 1 122 ? 24.783 -5.802 -31.266 1.00 90.50 122 LYS A C 1
ATOM 932 O O . LYS A 1 122 ? 24.247 -6.473 -30.387 1.00 90.50 122 LYS A O 1
ATOM 937 N N . TYR A 1 123 ? 24.960 -4.488 -31.127 1.00 88.75 123 TYR A N 1
ATOM 938 C CA . TYR A 1 123 ? 24.636 -3.832 -29.859 1.00 88.75 123 TYR A CA 1
ATOM 939 C C . TYR A 1 123 ? 23.138 -3.676 -29.599 1.00 88.75 123 TYR A C 1
ATOM 941 O O . TYR A 1 123 ? 22.727 -3.698 -28.437 1.00 88.75 123 TYR A O 1
ATOM 949 N N . ARG A 1 124 ? 22.312 -3.533 -30.644 1.00 87.56 124 ARG A N 1
ATOM 950 C CA . ARG A 1 124 ? 20.849 -3.571 -30.489 1.00 87.56 124 ARG A CA 1
ATOM 951 C C . ARG A 1 124 ? 20.409 -4.921 -29.917 1.00 87.56 124 ARG A C 1
ATOM 953 O O . ARG A 1 124 ? 19.676 -4.945 -28.933 1.00 87.56 124 ARG A O 1
ATOM 960 N N . ALA A 1 125 ? 20.950 -6.026 -30.435 1.00 88.25 125 ALA A N 1
ATOM 961 C CA . ALA A 1 125 ? 20.673 -7.360 -29.903 1.00 88.25 125 ALA A CA 1
ATOM 962 C C . ALA A 1 125 ? 21.114 -7.513 -28.433 1.00 88.25 125 ALA A C 1
ATOM 964 O O . ALA A 1 125 ? 20.343 -8.001 -27.606 1.00 88.25 125 ALA A O 1
ATOM 965 N N . GLU A 1 126 ? 22.308 -7.025 -28.072 1.00 89.00 126 GLU A N 1
ATOM 966 C CA . GLU A 1 126 ? 22.775 -7.024 -26.675 1.00 89.00 126 GLU A CA 1
ATOM 967 C C . GLU A 1 126 ? 21.844 -6.223 -25.743 1.00 89.00 126 GLU A C 1
ATOM 969 O O . GLU A 1 126 ? 21.646 -6.583 -24.578 1.00 89.00 126 GLU A O 1
ATOM 974 N N . GLN A 1 127 ? 21.269 -5.117 -26.225 1.00 86.75 127 GLN A N 1
ATOM 975 C CA . GLN A 1 127 ? 20.307 -4.328 -25.453 1.00 86.75 127 GLN A CA 1
ATOM 976 C C . GLN A 1 127 ? 18.972 -5.028 -25.271 1.00 86.75 127 GLN A C 1
ATOM 978 O O . GLN A 1 127 ? 18.427 -5.019 -24.162 1.00 86.75 127 GLN A O 1
ATOM 983 N N . ASP A 1 128 ? 18.457 -5.649 -26.321 1.00 88.75 128 ASP A N 1
ATOM 984 C CA . ASP A 1 128 ? 17.209 -6.401 -26.263 1.00 88.75 128 ASP A CA 1
ATOM 985 C C . ASP A 1 128 ? 17.329 -7.589 -25.300 1.00 88.75 128 ASP A C 1
ATOM 987 O O . ASP A 1 128 ? 16.432 -7.846 -24.492 1.00 88.75 128 ASP A O 1
ATOM 991 N N . GLU A 1 129 ? 18.478 -8.266 -25.281 1.00 91.44 129 GLU A N 1
ATOM 992 C CA . GLU A 1 129 ? 18.738 -9.341 -24.326 1.00 91.44 129 GLU A CA 1
ATOM 993 C C . GLU A 1 129 ? 18.795 -8.821 -22.882 1.00 91.44 129 GLU A C 1
ATOM 995 O O . GLU A 1 129 ? 18.117 -9.352 -21.993 1.00 91.44 129 GLU A O 1
ATOM 1000 N N . LYS A 1 130 ? 19.531 -7.728 -22.637 1.00 88.69 130 LYS A N 1
ATOM 1001 C CA . LYS A 1 130 ? 19.617 -7.102 -21.306 1.00 88.69 130 LYS A CA 1
ATOM 1002 C C . LYS A 1 130 ? 18.260 -6.620 -20.803 1.00 88.69 130 LYS A C 1
ATOM 1004 O O . LYS A 1 130 ? 17.936 -6.802 -19.625 1.00 88.69 130 LYS A O 1
ATOM 1009 N N . THR A 1 131 ? 17.456 -6.006 -21.667 1.00 87.88 131 THR A N 1
ATOM 1010 C CA . THR A 1 131 ? 16.116 -5.529 -21.301 1.00 87.88 131 THR A CA 1
ATOM 1011 C C . THR A 1 131 ? 15.177 -6.697 -21.012 1.00 87.88 131 THR A C 1
ATOM 1013 O O . THR A 1 131 ? 14.498 -6.681 -19.982 1.00 87.88 131 THR A O 1
ATOM 1016 N N . LYS A 1 132 ? 15.204 -7.758 -21.827 1.00 92.69 132 LYS A N 1
ATOM 1017 C CA . LYS A 1 132 ? 14.438 -8.989 -21.589 1.00 92.69 132 LYS A CA 1
ATOM 1018 C C . LYS A 1 132 ? 14.824 -9.663 -20.270 1.00 92.69 132 LYS A C 1
ATOM 1020 O O . LYS A 1 132 ? 13.939 -10.014 -19.489 1.00 92.69 132 LYS A O 1
ATOM 1025 N N . ALA A 1 133 ? 16.120 -9.779 -19.973 1.00 92.88 133 ALA A N 1
ATOM 1026 C CA . ALA A 1 133 ? 16.613 -10.335 -18.713 1.00 92.88 133 ALA A CA 1
ATOM 1027 C C . ALA A 1 133 ? 16.167 -9.499 -17.501 1.00 92.88 133 ALA A C 1
ATOM 1029 O O . ALA A 1 133 ? 15.684 -10.036 -16.500 1.00 92.88 133 ALA A O 1
ATOM 1030 N N . ARG A 1 134 ? 16.249 -8.166 -17.603 1.00 91.69 134 ARG A N 1
ATOM 1031 C CA . ARG A 1 134 ? 15.789 -7.254 -16.547 1.00 91.69 134 ARG A CA 1
ATOM 1032 C C . ARG A 1 134 ? 14.288 -7.396 -16.287 1.00 91.69 134 ARG A C 1
ATOM 1034 O O . ARG A 1 134 ? 13.880 -7.477 -15.128 1.00 91.69 134 ARG A O 1
ATOM 1041 N N . LEU A 1 135 ? 13.473 -7.460 -17.341 1.00 92.25 135 LEU A N 1
ATOM 1042 C CA . LEU A 1 135 ? 12.023 -7.646 -17.229 1.00 92.25 135 LEU A CA 1
ATOM 1043 C C . LEU A 1 135 ? 11.662 -9.006 -16.615 1.00 92.25 135 LEU A C 1
ATOM 1045 O O . LEU A 1 135 ? 10.785 -9.074 -15.750 1.00 92.25 135 LEU A O 1
ATOM 1049 N N . ALA A 1 136 ? 12.370 -10.073 -16.994 1.00 93.81 136 ALA A N 1
ATOM 1050 C CA . ALA A 1 136 ? 12.186 -11.394 -16.400 1.00 93.81 136 ALA A CA 1
ATOM 1051 C C . ALA A 1 136 ? 12.463 -11.376 -14.885 1.00 93.81 136 ALA A C 1
ATOM 1053 O O . ALA A 1 136 ? 11.632 -11.849 -14.105 1.00 93.81 136 ALA A O 1
ATOM 1054 N N . ASN A 1 137 ? 13.556 -10.742 -14.451 1.00 92.94 137 ASN A N 1
ATOM 1055 C CA . ASN A 1 137 ? 13.905 -10.626 -13.031 1.00 92.94 137 ASN A CA 1
ATOM 1056 C C . ASN A 1 137 ? 12.875 -9.815 -12.228 1.00 92.94 137 ASN A C 1
ATOM 1058 O O . ASN A 1 137 ? 12.440 -10.256 -11.164 1.00 92.94 137 ASN A O 1
ATOM 1062 N N . LEU A 1 138 ? 12.418 -8.678 -12.763 1.00 91.94 138 LEU A N 1
ATOM 1063 C CA . LEU A 1 138 ? 11.343 -7.873 -12.163 1.00 91.94 138 LEU A CA 1
ATOM 1064 C C . LEU A 1 138 ? 10.058 -8.691 -11.967 1.00 91.94 138 LEU A C 1
ATOM 1066 O O . LEU A 1 138 ? 9.405 -8.603 -10.925 1.00 91.94 138 LEU A O 1
ATOM 1070 N N . SER A 1 139 ? 9.703 -9.516 -12.955 1.00 91.06 139 SER A N 1
ATOM 1071 C CA . SER A 1 139 ? 8.517 -10.371 -12.869 1.00 91.06 139 SER A CA 1
ATOM 1072 C C . SER A 1 139 ? 8.646 -11.453 -11.789 1.00 91.06 139 SER A C 1
ATOM 1074 O O . SER A 1 139 ? 7.684 -11.700 -11.057 1.00 91.06 139 SER A O 1
ATOM 1076 N N . LYS A 1 140 ? 9.837 -12.049 -11.639 1.00 92.25 140 LYS A N 1
ATOM 1077 C CA . LYS A 1 140 ? 10.135 -13.055 -10.613 1.00 92.25 140 LYS A CA 1
ATOM 1078 C C . LYS A 1 140 ? 10.048 -12.452 -9.211 1.00 92.25 140 LYS A C 1
ATOM 1080 O O . LYS A 1 140 ? 9.300 -12.962 -8.382 1.00 92.25 140 LYS A O 1
ATOM 1085 N N . GLN A 1 141 ? 10.691 -11.306 -8.996 1.00 88.69 141 GLN A N 1
ATOM 1086 C CA . GLN A 1 141 ? 10.661 -10.598 -7.714 1.00 88.69 141 GLN A CA 1
ATOM 1087 C C . GLN A 1 141 ? 9.231 -10.212 -7.300 1.00 88.69 141 GLN A C 1
ATOM 1089 O O . GLN A 1 141 ? 8.847 -10.335 -6.138 1.00 88.69 141 GLN A O 1
ATOM 1094 N N . LYS A 1 142 ? 8.394 -9.789 -8.258 1.00 90.06 142 LYS A N 1
ATOM 1095 C CA . LYS A 1 142 ? 6.986 -9.469 -7.985 1.00 90.06 142 LYS A CA 1
ATOM 1096 C C . LYS A 1 142 ? 6.181 -10.694 -7.530 1.00 90.06 142 LYS A C 1
ATOM 1098 O O . LYS A 1 142 ? 5.310 -10.550 -6.674 1.00 90.06 142 LYS A O 1
ATOM 1103 N N . ARG A 1 143 ? 6.456 -11.883 -8.082 1.00 89.81 143 ARG A N 1
ATOM 1104 C CA . ARG A 1 143 ? 5.804 -13.141 -7.669 1.00 89.81 143 ARG A CA 1
ATOM 1105 C C . ARG A 1 143 ? 6.218 -13.551 -6.257 1.00 89.81 143 ARG A C 1
ATOM 1107 O O . ARG A 1 143 ? 5.341 -13.845 -5.453 1.00 89.81 143 ARG A O 1
ATOM 1114 N N . GLU A 1 144 ? 7.510 -13.486 -5.949 1.00 88.75 144 GLU A N 1
ATOM 1115 C CA . GLU A 1 144 ? 8.051 -13.805 -4.619 1.00 88.75 144 GLU A CA 1
ATOM 1116 C C . GLU A 1 144 ? 7.467 -12.884 -3.535 1.00 88.75 144 GLU A C 1
ATOM 1118 O O . GLU A 1 144 ? 6.992 -13.352 -2.499 1.00 88.75 144 GLU A O 1
ATOM 1123 N N . ASN A 1 145 ? 7.392 -11.577 -3.808 1.00 85.31 145 ASN A N 1
ATOM 1124 C CA . ASN A 1 145 ? 6.772 -10.620 -2.889 1.00 85.31 145 ASN A CA 1
ATOM 1125 C C . ASN A 1 145 ? 5.279 -10.912 -2.669 1.00 85.31 145 ASN A C 1
ATOM 1127 O O . ASN A 1 145 ? 4.810 -10.919 -1.531 1.00 85.31 145 ASN A O 1
ATOM 1131 N N . ALA A 1 146 ? 4.534 -11.200 -3.742 1.00 85.50 146 ALA A N 1
ATOM 1132 C CA . ALA A 1 146 ? 3.113 -11.531 -3.642 1.00 85.50 146 ALA A CA 1
ATOM 1133 C C . ALA A 1 146 ? 2.866 -12.819 -2.837 1.00 85.50 146 ALA A C 1
ATOM 1135 O O . ALA A 1 146 ? 1.855 -12.937 -2.142 1.00 85.50 146 ALA A O 1
ATOM 1136 N N . GLU A 1 147 ? 3.772 -13.792 -2.916 1.00 86.19 147 GLU A N 1
ATOM 1137 C CA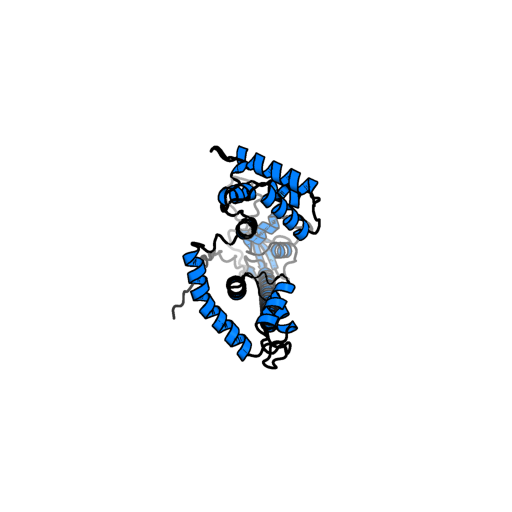 . GLU A 1 147 ? 3.691 -15.033 -2.149 1.00 86.19 147 GLU A CA 1
ATOM 1138 C C . GLU A 1 147 ? 3.980 -14.815 -0.659 1.00 86.19 147 GLU A C 1
ATOM 1140 O O . GLU A 1 147 ? 3.228 -15.289 0.198 1.00 86.19 147 GLU A O 1
ATOM 1145 N N . HIS A 1 148 ? 4.993 -14.011 -0.338 1.00 78.31 148 HIS A N 1
ATOM 1146 C CA . HIS A 1 148 ? 5.286 -13.617 1.037 1.00 78.31 148 HIS A CA 1
ATOM 1147 C C . HIS A 1 148 ? 4.121 -12.844 1.685 1.00 78.31 148 HIS A C 1
ATOM 1149 O O . HIS A 1 148 ? 3.758 -13.097 2.839 1.00 78.31 148 HIS A O 1
ATOM 1155 N N . ASP A 1 149 ? 3.469 -11.953 0.935 1.00 77.00 149 ASP A N 1
ATOM 1156 C CA . ASP A 1 149 ? 2.294 -11.225 1.420 1.00 77.00 149 ASP A CA 1
ATOM 1157 C C . ASP A 1 149 ? 1.094 -12.154 1.659 1.00 77.00 149 ASP A C 1
ATOM 1159 O O . ASP A 1 149 ? 0.416 -12.035 2.686 1.00 77.00 149 ASP A O 1
ATOM 1163 N N . LYS A 1 150 ? 0.866 -13.150 0.790 1.00 77.25 150 LYS A N 1
ATOM 1164 C CA . LYS A 1 150 ? -0.158 -14.187 1.020 1.00 77.25 150 LYS A CA 1
ATOM 1165 C C . LYS A 1 150 ? 0.106 -14.971 2.308 1.00 77.25 150 LYS A C 1
ATOM 1167 O O . LYS A 1 150 ? -0.818 -15.153 3.102 1.00 77.25 150 LYS A O 1
ATOM 1172 N N . GLN A 1 151 ? 1.350 -15.382 2.564 1.00 69.56 151 GLN A N 1
ATOM 1173 C CA . GLN A 1 151 ? 1.702 -16.103 3.795 1.00 69.56 151 GLN A CA 1
ATOM 1174 C C . GLN A 1 151 ? 1.466 -15.261 5.058 1.00 69.56 151 GLN A C 1
ATOM 1176 O O . GLN A 1 151 ? 0.991 -15.781 6.071 1.00 69.56 151 GLN A O 1
ATOM 1181 N N . LYS A 1 152 ? 1.726 -13.947 5.009 1.00 70.06 152 LYS A N 1
ATOM 1182 C CA . LYS A 1 152 ? 1.403 -13.032 6.119 1.00 70.06 152 LYS A CA 1
ATOM 1183 C C . LYS A 1 152 ? -0.096 -12.960 6.403 1.00 70.06 152 LYS A C 1
ATOM 1185 O O . LYS A 1 152 ? -0.487 -12.929 7.569 1.00 70.06 152 LYS A O 1
ATOM 1190 N N . VAL A 1 153 ? -0.936 -12.951 5.367 1.00 67.00 153 VAL A N 1
ATOM 1191 C CA . VAL A 1 153 ? -2.400 -12.929 5.522 1.00 67.00 153 VAL A CA 1
ATOM 1192 C C . VAL A 1 153 ? -2.911 -14.226 6.154 1.00 67.00 153 VAL A C 1
ATOM 1194 O O . VAL A 1 153 ? -3.753 -14.162 7.050 1.00 67.00 153 VAL A O 1
ATOM 1197 N N . VAL A 1 154 ? -2.374 -15.384 5.754 1.00 63.97 154 VAL A N 1
ATOM 1198 C CA . VAL A 1 154 ? -2.733 -16.689 6.343 1.00 63.97 154 VAL A CA 1
ATOM 1199 C C . VAL A 1 154 ? -2.367 -16.735 7.828 1.00 63.97 154 VAL A C 1
ATOM 1201 O O . VAL A 1 154 ? -3.243 -16.966 8.659 1.00 63.97 154 VAL A O 1
ATOM 1204 N N . LYS A 1 155 ? -1.126 -16.375 8.186 1.00 59.81 155 LYS A N 1
ATOM 1205 C CA . LYS A 1 155 ? -0.695 -16.300 9.595 1.00 59.81 155 LYS A CA 1
ATOM 1206 C C . LYS A 1 155 ? -1.516 -15.298 10.411 1.00 59.81 155 LYS A C 1
ATOM 1208 O O . LYS A 1 155 ? -1.774 -15.518 11.590 1.00 59.81 155 LYS A O 1
ATOM 1213 N N . LYS A 1 156 ? -1.949 -14.182 9.809 1.00 58.38 156 LYS A N 1
ATOM 1214 C CA . LYS A 1 156 ? -2.831 -13.211 10.478 1.00 58.38 156 LYS A CA 1
ATOM 1215 C C . LYS A 1 156 ? -4.230 -13.785 10.728 1.00 58.38 156 LYS A C 1
ATOM 1217 O O . LYS A 1 156 ? -4.797 -13.501 11.777 1.00 58.38 156 LYS A O 1
ATOM 1222 N N . LYS A 1 157 ? -4.771 -14.590 9.806 1.00 57.69 157 LYS A N 1
ATOM 1223 C CA . LYS A 1 157 ? -6.051 -15.295 9.991 1.00 57.69 157 LYS A CA 1
ATOM 1224 C C . LYS A 1 157 ? -5.980 -16.334 11.112 1.00 57.69 157 LYS A C 1
ATOM 1226 O O . LYS A 1 157 ? -6.902 -16.392 11.914 1.00 57.69 157 LYS A O 1
ATOM 1231 N N . GLU A 1 158 ? -4.887 -17.089 11.214 1.00 54.59 158 GLU A N 1
ATOM 1232 C CA . GLU A 1 158 ? -4.695 -18.078 12.291 1.00 54.59 158 GLU A CA 1
ATOM 1233 C C . GLU A 1 158 ? -4.645 -17.427 13.682 1.00 54.59 158 GLU A C 1
ATOM 1235 O O . GLU A 1 158 ? -5.248 -17.935 14.625 1.00 54.59 158 GLU A O 1
ATOM 1240 N N . ARG A 1 159 ? -4.034 -16.238 13.801 1.00 53.19 159 ARG A N 1
ATOM 1241 C CA . ARG A 1 159 ? -3.993 -15.459 15.057 1.00 53.19 159 ARG A CA 1
ATOM 1242 C C . ARG A 1 159 ? -5.344 -14.877 15.497 1.00 53.19 159 ARG A C 1
ATOM 1244 O O . ARG A 1 159 ? -5.395 -14.270 16.560 1.00 53.19 159 ARG A O 1
ATOM 1251 N N . MET A 1 160 ? -6.403 -15.019 14.696 1.00 55.50 160 MET A N 1
ATOM 1252 C CA . MET A 1 160 ? -7.766 -14.606 15.060 1.00 55.50 160 MET A CA 1
ATOM 1253 C C . MET A 1 160 ? -8.683 -15.784 15.413 1.00 55.50 160 MET A C 1
ATOM 1255 O O . MET A 1 160 ? -9.877 -15.573 15.617 1.00 55.50 160 MET A O 1
ATOM 1259 N N . SER A 1 161 ? -8.161 -17.013 15.486 1.00 67.44 161 SER A N 1
ATOM 1260 C CA . SER A 1 161 ? -8.911 -18.094 16.129 1.00 67.44 161 SER A CA 1
ATOM 1261 C C . SER A 1 161 ? -8.947 -17.830 17.635 1.00 67.44 161 SER A C 1
ATOM 1263 O O . SER A 1 161 ? -7.908 -17.677 18.273 1.00 67.44 161 SER A O 1
ATOM 1265 N N . PHE A 1 162 ? -10.156 -17.657 18.170 1.00 73.88 162 PHE A N 1
ATOM 1266 C CA . PHE A 1 162 ? -10.373 -17.471 19.602 1.00 73.88 162 PHE A CA 1
ATOM 1267 C C . PHE A 1 162 ? -10.019 -18.756 20.353 1.00 73.88 162 PHE A C 1
ATOM 1269 O O . PHE A 1 162 ? -9.270 -18.694 21.314 1.00 73.88 162 PHE A O 1
ATOM 1276 N N . ASP A 1 163 ? -10.472 -19.898 19.846 1.00 82.06 163 ASP A N 1
ATOM 1277 C CA . ASP A 1 163 ? -10.115 -21.238 20.308 1.00 82.06 163 ASP A CA 1
ATOM 1278 C C . ASP A 1 163 ? -8.811 -21.691 19.612 1.00 82.06 163 ASP A C 1
ATOM 1280 O O . ASP A 1 163 ? -8.804 -22.034 18.424 1.00 82.06 163 ASP A O 1
ATOM 1284 N N . THR A 1 164 ? -7.677 -21.573 20.312 1.00 84.06 164 THR A N 1
ATOM 1285 C CA . THR A 1 164 ? -6.343 -21.825 19.739 1.00 84.06 164 THR A CA 1
ATOM 1286 C C . THR A 1 164 ? -5.990 -23.310 19.789 1.00 84.06 164 THR A C 1
ATOM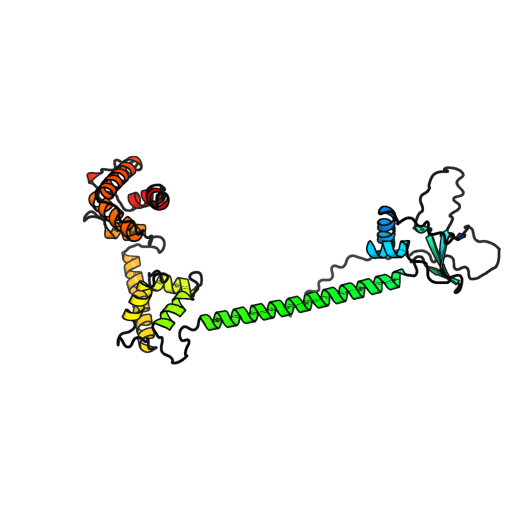 1288 O O . THR A 1 164 ? -5.328 -23.812 18.874 1.00 84.06 164 THR A O 1
ATOM 1291 N N . ASN A 1 165 ? -6.400 -24.013 20.847 1.00 85.00 165 ASN A N 1
ATOM 1292 C CA . ASN A 1 165 ? -6.153 -25.445 21.020 1.00 85.00 165 ASN A CA 1
ATOM 1293 C C . ASN A 1 165 ? -7.208 -26.336 20.326 1.00 85.00 165 ASN A C 1
ATOM 1295 O O . ASN A 1 165 ? -6.938 -27.522 20.129 1.00 85.00 165 ASN A O 1
ATOM 1299 N N . LYS A 1 166 ? -8.319 -25.756 19.852 1.00 86.19 166 LYS A N 1
ATOM 1300 C CA . LYS A 1 166 ? -9.420 -26.412 19.129 1.00 86.19 166 LYS A CA 1
ATOM 1301 C C . LYS A 1 166 ? -10.148 -27.461 19.961 1.00 86.19 166 LYS A C 1
ATOM 1303 O O . LYS A 1 166 ? -10.612 -28.459 19.402 1.00 86.19 166 LYS A O 1
ATOM 1308 N N . ASP A 1 167 ? -10.212 -27.274 21.273 1.00 87.44 167 ASP A N 1
ATOM 1309 C CA . ASP A 1 167 ? -10.954 -28.179 22.153 1.00 87.44 167 ASP A CA 1
ATOM 1310 C C . ASP A 1 167 ? -12.464 -27.877 22.182 1.00 87.44 167 ASP A C 1
ATOM 1312 O O . ASP A 1 167 ? -13.243 -28.679 22.700 1.00 87.44 167 ASP A O 1
ATOM 1316 N N . GLY A 1 168 ? -12.896 -26.780 21.546 1.00 85.25 168 GLY A N 1
ATOM 1317 C CA . GLY A 1 168 ? -14.292 -26.353 21.487 1.00 85.25 168 GLY A CA 1
ATOM 1318 C C . GLY A 1 168 ? -14.754 -25.565 22.714 1.00 85.25 168 GLY A C 1
ATOM 1319 O O . GLY A 1 168 ? -15.910 -25.127 22.740 1.00 85.25 168 GLY A O 1
ATOM 1320 N N . ALA A 1 169 ? -13.875 -25.360 23.693 1.00 90.00 169 ALA A N 1
ATOM 1321 C CA . ALA A 1 169 ? -14.047 -24.450 24.809 1.00 90.00 169 ALA A CA 1
ATOM 1322 C C . ALA A 1 169 ? -13.158 -23.212 24.611 1.00 90.00 169 ALA A C 1
ATOM 1324 O O . ALA A 1 169 ? -12.273 -23.153 23.761 1.00 90.00 169 ALA A O 1
ATOM 1325 N N . LEU A 1 170 ? -13.447 -22.147 25.354 1.00 91.19 170 LEU A N 1
ATOM 1326 C CA . LEU A 1 170 ? -12.705 -20.896 25.250 1.00 91.19 170 LEU A CA 1
ATOM 1327 C C . LEU A 1 170 ? -12.114 -20.549 26.605 1.00 91.19 170 LEU A C 1
ATOM 1329 O O . LEU A 1 170 ? -12.778 -19.944 27.447 1.00 91.19 170 LEU A O 1
ATOM 1333 N N . SER A 1 171 ? -10.848 -20.905 26.822 1.00 93.69 171 SER A N 1
ATOM 1334 C CA . SER A 1 171 ? -10.182 -20.581 28.081 1.00 93.69 171 SER A CA 1
ATOM 1335 C C . SER A 1 171 ? -10.091 -19.065 28.286 1.00 93.69 171 SER A C 1
ATOM 1337 O O . SER A 1 171 ? -10.015 -18.268 27.341 1.00 93.69 171 SER A O 1
ATOM 1339 N N . LYS A 1 172 ? -9.990 -18.622 29.543 1.00 92.75 172 LYS A N 1
ATOM 1340 C CA . LYS A 1 172 ? -9.794 -17.198 29.879 1.00 92.75 172 LYS A CA 1
ATOM 1341 C C . LYS A 1 172 ? -8.657 -16.532 29.112 1.00 92.75 172 LYS A C 1
ATOM 1343 O O . LYS A 1 172 ? -8.756 -15.362 28.728 1.00 92.75 172 LYS A O 1
ATOM 1348 N N . LYS A 1 173 ? -7.563 -17.266 28.896 1.00 90.94 173 LYS A N 1
ATOM 1349 C CA . LYS A 1 173 ? -6.372 -16.794 28.179 1.00 90.94 173 LYS A CA 1
ATOM 1350 C C . LYS A 1 173 ? -6.646 -16.638 26.684 1.00 90.94 173 LYS A C 1
ATOM 1352 O O . LYS A 1 173 ? -6.230 -15.646 26.092 1.00 90.94 173 LYS A O 1
ATOM 1357 N N . GLU A 1 174 ? -7.347 -17.590 26.091 1.00 91.06 174 GLU A N 1
ATOM 1358 C CA . GLU A 1 174 ? -7.779 -17.561 24.695 1.00 91.06 174 GLU A CA 1
ATOM 1359 C C . GLU A 1 174 ? -8.767 -16.432 24.428 1.00 91.06 174 GLU A C 1
ATOM 1361 O O . GLU A 1 174 ? -8.536 -15.617 23.536 1.00 91.06 174 GLU A O 1
ATOM 1366 N N . PHE A 1 175 ? -9.775 -16.275 25.287 1.00 89.31 175 PHE A N 1
ATOM 1367 C CA . PHE A 1 175 ? -10.750 -15.193 25.193 1.00 89.31 175 PHE A CA 1
ATOM 1368 C C . PHE A 1 175 ? -10.087 -13.809 25.289 1.00 89.31 175 PHE A C 1
ATOM 1370 O O . PHE A 1 175 ? -10.322 -12.933 24.452 1.00 89.31 175 PHE A O 1
ATOM 1377 N N . THR A 1 176 ? -9.184 -13.610 26.262 1.00 87.31 176 THR A N 1
ATOM 1378 C CA . THR A 1 176 ? -8.437 -12.342 26.383 1.00 87.31 176 THR A CA 1
ATOM 1379 C C . THR A 1 176 ? -7.503 -12.089 25.205 1.00 87.31 176 THR A C 1
ATOM 1381 O O . THR A 1 176 ? -7.397 -10.944 24.761 1.00 87.31 176 THR A O 1
ATOM 1384 N N . ASN A 1 177 ? -6.816 -13.114 24.698 1.00 85.75 177 ASN A N 1
ATOM 1385 C CA . ASN A 1 177 ? -5.902 -12.965 23.567 1.00 85.75 177 ASN A CA 1
ATOM 1386 C C . ASN A 1 177 ? -6.649 -12.708 22.255 1.00 85.75 177 ASN A C 1
ATOM 1388 O O . ASN A 1 177 ? -6.224 -11.840 21.493 1.00 85.75 177 ASN A O 1
ATOM 1392 N N . GLY A 1 178 ? -7.767 -13.396 22.021 1.00 84.75 178 GLY A N 1
ATOM 1393 C CA . GLY A 1 178 ? -8.622 -13.198 20.854 1.00 84.75 178 GLY A CA 1
ATOM 1394 C C . GLY A 1 178 ? -9.214 -11.791 20.818 1.00 84.75 178 GLY A C 1
ATOM 1395 O O . GLY A 1 178 ? -9.092 -11.100 19.806 1.00 84.75 178 GLY A O 1
ATOM 1396 N N . LEU A 1 179 ? -9.734 -11.298 21.952 1.00 83.56 179 LEU A N 1
ATOM 1397 C CA . LEU A 1 179 ? -10.213 -9.915 22.052 1.00 83.56 179 LEU A CA 1
ATOM 1398 C C . LEU A 1 179 ? -9.077 -8.908 21.864 1.00 83.56 179 LEU A C 1
ATOM 1400 O O . LEU A 1 179 ? -9.239 -7.958 21.109 1.00 83.56 179 LEU A O 1
ATOM 1404 N N . ARG A 1 180 ? -7.905 -9.126 22.479 1.00 81.69 180 ARG A N 1
ATOM 1405 C CA . ARG A 1 180 ? -6.744 -8.230 22.324 1.00 81.69 180 ARG A CA 1
ATOM 1406 C C . ARG A 1 180 ? -6.169 -8.197 20.908 1.00 81.69 180 ARG A C 1
ATOM 1408 O O . ARG A 1 180 ? -5.589 -7.185 20.515 1.00 81.69 180 ARG A O 1
ATOM 1415 N N . GLY A 1 181 ? -6.272 -9.308 20.185 1.00 78.81 181 GLY A N 1
ATOM 1416 C CA . GLY A 1 181 ? -5.803 -9.456 18.810 1.00 78.81 181 GLY A CA 1
ATOM 1417 C C . GLY A 1 181 ? -6.771 -8.900 17.766 1.00 78.81 181 GLY A C 1
ATOM 1418 O O . GLY A 1 181 ? -6.348 -8.640 16.636 1.00 78.81 181 GLY A O 1
ATOM 1419 N N . ALA A 1 182 ? -8.041 -8.692 18.126 1.00 77.44 182 ALA A N 1
ATOM 1420 C CA . ALA A 1 182 ? -9.026 -8.088 17.243 1.00 77.44 182 ALA A CA 1
ATOM 1421 C C . ALA A 1 182 ? -8.623 -6.645 16.908 1.00 77.44 182 ALA A C 1
ATOM 1423 O O . ALA A 1 182 ? -8.208 -5.879 17.767 1.00 77.44 182 ALA A O 1
ATOM 1424 N N . ASP A 1 183 ? -8.730 -6.236 15.646 1.00 76.19 183 ASP A N 1
ATOM 1425 C CA . ASP A 1 183 ? -8.457 -4.844 15.283 1.00 76.19 183 ASP A CA 1
ATOM 1426 C C . ASP A 1 183 ? -9.644 -3.967 15.734 1.00 76.19 183 ASP A C 1
ATOM 1428 O O . ASP A 1 183 ? -10.757 -4.190 15.244 1.00 76.19 183 ASP A O 1
ATOM 1432 N N . PRO A 1 184 ? -9.454 -2.950 16.602 1.00 73.88 184 PRO A N 1
ATOM 1433 C CA . PRO A 1 184 ? -10.538 -2.064 17.046 1.00 73.88 184 PRO A CA 1
ATOM 1434 C C . PRO A 1 184 ? -11.198 -1.303 15.896 1.00 73.88 184 PRO A C 1
ATOM 1436 O O . PRO A 1 184 ? -12.328 -0.840 16.027 1.00 73.88 184 PRO A O 1
ATOM 1439 N N . LYS A 1 185 ? -10.500 -1.149 14.766 1.00 76.94 185 LYS A N 1
ATOM 1440 C CA . LYS A 1 185 ? -11.027 -0.484 13.574 1.00 76.94 185 LYS A CA 1
ATOM 1441 C C . LYS A 1 185 ? -11.791 -1.435 12.655 1.00 76.94 185 LYS A C 1
ATOM 1443 O O . LYS A 1 185 ? -12.511 -0.949 11.781 1.00 76.94 185 LYS A O 1
ATOM 1448 N N . SER A 1 186 ? -11.654 -2.750 12.836 1.00 77.38 186 SER A N 1
ATOM 1449 C CA . SER A 1 186 ? -12.415 -3.736 12.064 1.00 77.38 186 SER A CA 1
ATOM 1450 C C . SER A 1 186 ? -13.905 -3.675 12.401 1.00 77.38 186 SER A C 1
ATOM 1452 O O . SER A 1 186 ? -14.288 -3.258 13.493 1.00 77.38 186 SER A O 1
ATOM 1454 N N . THR A 1 187 ? -14.758 -4.114 11.474 1.00 72.38 187 THR A N 1
ATOM 1455 C CA . THR A 1 187 ? -16.214 -4.193 11.685 1.00 72.38 187 THR A CA 1
ATOM 1456 C C . THR A 1 187 ? -16.557 -5.010 12.929 1.00 72.38 187 THR A C 1
ATOM 1458 O O . THR A 1 187 ? -17.360 -4.567 13.743 1.00 72.38 187 THR A O 1
ATOM 1461 N N . VAL A 1 188 ? -15.873 -6.144 13.115 1.00 65.75 188 VAL A N 1
ATOM 1462 C CA . VAL A 1 188 ? -16.028 -7.009 14.292 1.00 65.75 188 VAL A CA 1
ATOM 1463 C C . VAL A 1 188 ? -15.582 -6.275 15.557 1.00 65.75 188 VAL A C 1
ATOM 1465 O O . VAL A 1 188 ? -16.332 -6.215 16.520 1.00 65.75 188 VAL A O 1
ATOM 1468 N N . GLY A 1 189 ? -14.413 -5.627 15.548 1.00 71.06 189 GLY A N 1
ATOM 1469 C CA . GLY A 1 189 ? -13.928 -4.853 16.697 1.00 71.06 189 GLY A CA 1
ATOM 1470 C C . GLY A 1 189 ? -14.870 -3.716 17.105 1.00 71.06 189 GLY A C 1
ATOM 1471 O O . GLY A 1 189 ? -15.123 -3.528 18.292 1.00 71.06 189 GLY A O 1
ATOM 1472 N N . LYS A 1 190 ? -15.445 -2.996 16.134 1.00 75.12 190 LYS A N 1
ATOM 1473 C CA . LYS A 1 190 ? -16.446 -1.946 16.385 1.00 75.12 190 LYS A CA 1
ATOM 1474 C C . LYS A 1 190 ? -17.747 -2.510 16.953 1.00 75.12 190 LYS A C 1
ATOM 1476 O O . LYS A 1 190 ? -18.285 -1.922 17.887 1.00 75.12 190 LYS A O 1
ATOM 1481 N N . GLN A 1 191 ? -18.231 -3.633 16.417 1.00 68.19 191 GLN A N 1
ATOM 1482 C CA . GLN A 1 191 ? -19.413 -4.321 16.942 1.00 68.19 191 GLN A CA 1
ATOM 1483 C C . GLN A 1 191 ? -19.180 -4.763 18.382 1.00 68.19 191 GLN A C 1
ATOM 1485 O O . GLN A 1 191 ? -19.986 -4.434 19.237 1.00 68.19 191 GLN A O 1
ATOM 1490 N N . LEU A 1 192 ? -18.046 -5.399 18.682 1.00 68.25 192 LEU A N 1
ATOM 1491 C CA . LEU A 1 192 ? -17.715 -5.813 20.046 1.00 68.25 192 LEU A CA 1
ATOM 1492 C C . LEU A 1 192 ? -17.643 -4.598 20.990 1.00 68.25 192 LEU A C 1
ATOM 1494 O O . LEU A 1 192 ? -18.284 -4.606 22.030 1.00 68.25 192 LEU A O 1
ATOM 1498 N N . ILE A 1 193 ? -16.961 -3.505 20.623 1.00 71.56 193 ILE A N 1
ATOM 1499 C CA . ILE A 1 193 ? -16.934 -2.282 21.456 1.00 71.56 193 ILE A CA 1
ATOM 1500 C C . ILE A 1 193 ? -18.347 -1.742 21.705 1.00 71.56 193 ILE A C 1
ATOM 1502 O O . ILE A 1 193 ? -18.669 -1.381 22.834 1.00 71.56 193 ILE A O 1
ATOM 1506 N N . SER A 1 194 ? -19.181 -1.695 20.665 1.00 71.19 194 SER A N 1
ATOM 1507 C CA . SER A 1 194 ? -20.562 -1.220 20.769 1.00 71.19 194 SER A CA 1
ATOM 1508 C C . SER A 1 194 ? -21.424 -2.121 21.646 1.00 71.19 194 SER A C 1
ATOM 1510 O O . SER A 1 194 ? -22.284 -1.619 22.358 1.00 71.19 194 SER A O 1
ATOM 1512 N N . ILE A 1 195 ? -21.216 -3.431 21.561 1.00 65.38 195 ILE A N 1
ATOM 1513 C CA . ILE A 1 195 ? -21.993 -4.445 22.268 1.00 65.38 195 ILE A CA 1
ATOM 1514 C C . ILE A 1 195 ? -21.613 -4.462 23.748 1.00 65.38 195 ILE A C 1
ATOM 1516 O O . ILE A 1 195 ? -22.476 -4.434 24.617 1.00 65.38 195 ILE A O 1
ATOM 1520 N N . PHE A 1 196 ? -20.314 -4.470 24.043 1.00 68.50 196 PHE A N 1
ATOM 1521 C CA . PHE A 1 196 ? -19.840 -4.555 25.416 1.00 68.50 196 PHE A CA 1
ATOM 1522 C C . PHE A 1 196 ? -19.894 -3.197 26.123 1.00 68.50 196 PHE A C 1
ATOM 1524 O O . PHE A 1 196 ? -19.995 -3.150 27.342 1.00 68.50 196 PHE A O 1
ATOM 1531 N N . GLY A 1 197 ? -19.797 -2.075 25.401 1.00 66.00 197 GLY A N 1
ATOM 1532 C CA . GLY A 1 197 ? -19.642 -0.755 26.027 1.00 66.00 197 GLY A CA 1
ATOM 1533 C C . GLY A 1 197 ? -18.370 -0.660 26.878 1.00 66.00 197 GLY A C 1
ATOM 1534 O O . GLY A 1 197 ? -18.242 0.218 27.728 1.00 66.00 197 GLY A O 1
ATOM 1535 N N . VAL A 1 198 ? -17.433 -1.590 26.673 1.00 65.88 198 VAL A N 1
ATOM 1536 C CA . VAL A 1 198 ? -16.247 -1.750 27.499 1.00 65.88 198 VAL A CA 1
ATOM 1537 C C . VAL A 1 198 ? -14.998 -1.551 26.655 1.00 65.88 198 VAL A C 1
ATOM 1539 O O . VAL A 1 198 ? -14.863 -2.068 25.541 1.00 65.88 198 VAL A O 1
ATOM 1542 N N . ASN A 1 199 ? -14.047 -0.799 27.201 1.00 67.94 199 ASN A N 1
ATOM 1543 C CA . ASN A 1 199 ? -12.742 -0.633 26.592 1.00 67.94 199 ASN A CA 1
ATOM 1544 C C . ASN A 1 199 ? -11.915 -1.903 26.827 1.00 67.94 199 ASN A C 1
ATOM 1546 O O . ASN A 1 199 ? -11.162 -2.000 27.790 1.00 67.94 199 ASN A O 1
ATOM 1550 N N . TRP A 1 200 ? -12.009 -2.874 25.919 1.00 75.31 200 TRP A N 1
ATOM 1551 C CA . TRP A 1 200 ? -11.273 -4.145 25.983 1.00 75.31 200 TRP A CA 1
ATOM 1552 C C . TRP A 1 200 ? -9.735 -3.993 25.953 1.00 75.31 200 TRP A C 1
ATOM 1554 O O . TRP A 1 200 ? -9.001 -4.969 26.093 1.00 75.31 200 TRP A O 1
ATOM 1564 N N . ARG A 1 201 ? -9.192 -2.771 25.843 1.00 69.44 201 ARG A N 1
ATOM 1565 C CA . ARG A 1 201 ? -7.773 -2.518 26.156 1.00 69.44 201 ARG A CA 1
ATOM 1566 C C . ARG A 1 201 ? -7.468 -2.689 27.644 1.00 69.44 201 ARG A C 1
ATOM 1568 O O . ARG A 1 201 ? -6.330 -2.994 28.006 1.00 69.44 201 ARG A O 1
ATOM 1575 N N . VAL A 1 202 ? -8.470 -2.522 28.499 1.00 79.25 202 VAL A N 1
ATOM 1576 C CA . VAL A 1 202 ? -8.354 -2.680 29.942 1.00 79.25 202 VAL A CA 1
ATOM 1577 C C . VAL A 1 202 ? -8.519 -4.160 30.291 1.00 79.25 202 VAL A C 1
ATOM 1579 O O . VAL A 1 202 ? -9.517 -4.804 29.980 1.00 79.25 202 VAL A O 1
ATOM 1582 N N . LYS A 1 203 ? -7.499 -4.741 30.931 1.00 83.12 203 LYS A N 1
ATOM 1583 C CA . LYS A 1 203 ? -7.480 -6.179 31.250 1.00 83.12 203 LYS A CA 1
ATOM 1584 C C . LYS A 1 203 ? -8.587 -6.572 32.237 1.00 83.12 203 LYS A C 1
ATOM 1586 O O . LYS A 1 203 ? -9.148 -7.652 32.097 1.00 83.12 203 LYS A O 1
ATOM 1591 N N . SER A 1 204 ? -8.878 -5.723 33.224 1.00 83.06 204 SER A N 1
ATOM 1592 C CA . SER A 1 204 ? -9.892 -5.986 34.258 1.00 83.06 204 SER A CA 1
ATOM 1593 C C . SER A 1 204 ? -11.294 -6.122 33.675 1.00 83.06 204 SER A C 1
ATOM 1595 O O . SER A 1 204 ? -12.068 -6.964 34.106 1.00 83.06 204 SER A O 1
ATOM 1597 N N . ASP A 1 205 ? -11.576 -5.332 32.653 1.00 81.00 205 ASP A N 1
ATOM 1598 C CA . ASP A 1 205 ? -12.850 -5.269 31.959 1.00 81.00 205 ASP A CA 1
ATOM 1599 C C . ASP A 1 205 ? -13.152 -6.544 31.166 1.00 81.00 205 ASP A C 1
ATOM 1601 O O . ASP A 1 205 ? -14.235 -7.112 31.291 1.00 81.00 205 ASP A O 1
ATOM 1605 N N . ILE A 1 206 ? -12.162 -7.056 30.425 1.00 83.75 206 ILE A N 1
ATOM 1606 C CA . ILE A 1 206 ? -12.297 -8.353 29.748 1.00 83.75 206 ILE A CA 1
ATOM 1607 C C . ILE A 1 206 ? -12.482 -9.477 30.772 1.00 83.75 206 ILE A C 1
ATOM 1609 O O . ILE A 1 206 ? -13.294 -10.373 30.570 1.00 83.75 206 ILE A O 1
ATOM 1613 N N . VAL A 1 207 ? -11.727 -9.434 31.873 1.00 87.88 207 VAL A N 1
ATOM 1614 C CA . VAL A 1 207 ? -11.828 -10.440 32.937 1.00 87.88 207 VAL A CA 1
ATOM 1615 C C . VAL A 1 207 ? -13.208 -10.420 33.595 1.00 87.88 207 VAL A C 1
ATOM 1617 O O . VAL A 1 207 ? -13.736 -11.487 33.891 1.00 87.88 207 VAL A O 1
ATOM 1620 N N . ARG A 1 208 ? -13.798 -9.237 33.796 1.00 86.44 208 ARG A N 1
ATOM 1621 C CA . ARG A 1 208 ? -15.153 -9.095 34.336 1.00 86.44 208 ARG A CA 1
ATOM 1622 C C . ARG A 1 208 ? -16.187 -9.735 33.414 1.00 86.44 208 ARG A C 1
ATOM 1624 O O . ARG A 1 208 ? -16.971 -10.536 33.895 1.00 86.44 208 ARG A O 1
ATOM 1631 N N . ILE A 1 209 ? -16.140 -9.418 32.117 1.00 86.62 209 ILE A N 1
ATOM 1632 C CA . ILE A 1 209 ? -17.046 -10.000 31.115 1.00 86.62 209 ILE A CA 1
ATOM 1633 C C . ILE A 1 209 ? -16.886 -11.518 31.075 1.00 86.62 209 ILE A C 1
ATOM 1635 O O . ILE A 1 209 ? -17.874 -12.231 31.109 1.00 86.62 209 ILE A O 1
ATOM 1639 N N . PHE A 1 210 ? -15.649 -12.020 31.043 1.00 91.94 210 PHE A N 1
ATOM 1640 C CA . PHE A 1 210 ? -15.398 -13.460 31.039 1.00 91.94 210 PHE A CA 1
ATOM 1641 C C . PHE A 1 210 ? -16.090 -14.150 32.218 1.00 91.94 210 PHE A C 1
ATOM 1643 O O . PHE A 1 210 ? -16.863 -15.075 32.017 1.00 91.94 210 PHE A O 1
ATOM 1650 N N . ASN A 1 211 ? -15.871 -13.638 33.431 1.00 91.44 211 ASN A N 1
ATOM 1651 C CA . ASN A 1 211 ? -16.470 -14.184 34.647 1.00 91.44 211 ASN A CA 1
ATOM 1652 C C . ASN A 1 211 ? -18.009 -14.021 34.704 1.00 91.44 211 ASN A C 1
ATOM 1654 O O . ASN A 1 211 ? -18.643 -14.626 35.555 1.00 91.44 211 ASN A O 1
ATOM 1658 N N . GLU A 1 212 ? -18.604 -13.155 33.879 1.00 89.69 212 GLU A N 1
ATOM 1659 C CA . GLU A 1 212 ? -20.062 -12.977 33.771 1.00 89.69 212 GLU A CA 1
ATOM 1660 C C . GLU A 1 212 ? -20.701 -13.964 32.776 1.00 89.69 212 GLU A C 1
ATOM 1662 O O . GLU A 1 212 ? -21.900 -14.249 32.849 1.00 89.69 212 GLU A O 1
ATOM 1667 N N . ILE A 1 213 ? -19.907 -14.460 31.823 1.00 91.75 213 ILE A N 1
ATOM 1668 C CA . ILE A 1 213 ? -20.320 -15.474 30.845 1.00 91.75 213 ILE A CA 1
ATOM 1669 C C . ILE A 1 213 ? -20.108 -16.881 31.411 1.00 91.75 213 ILE A C 1
ATOM 1671 O O . ILE A 1 213 ? -20.948 -17.739 31.176 1.00 91.75 213 ILE A O 1
ATOM 1675 N N . ASP A 1 214 ? -19.006 -17.083 32.136 1.00 94.81 214 ASP A N 1
ATOM 1676 C CA . ASP A 1 214 ? -18.621 -18.317 32.834 1.00 94.81 214 ASP A CA 1
ATOM 1677 C C . ASP A 1 214 ? -19.584 -18.574 34.012 1.00 94.81 214 ASP A C 1
ATOM 1679 O O . ASP A 1 214 ? -19.348 -18.135 35.140 1.00 94.81 214 ASP A O 1
ATOM 1683 N N . GLU A 1 215 ? -20.736 -19.189 33.719 1.00 94.19 215 GLU A N 1
ATOM 1684 C CA . GLU A 1 215 ? -21.844 -19.377 34.667 1.00 94.19 215 GLU A CA 1
ATOM 1685 C C . GLU A 1 215 ? -21.510 -20.460 35.696 1.00 94.19 215 GLU A C 1
ATOM 1687 O O . GLU A 1 215 ? -21.958 -20.380 36.845 1.00 94.19 215 GLU A O 1
ATOM 1692 N N . ASP A 1 216 ? -20.742 -21.473 35.289 1.00 95.00 216 ASP A N 1
ATOM 1693 C CA . ASP A 1 216 ? -20.331 -22.571 36.161 1.00 95.00 216 ASP A CA 1
ATOM 1694 C C . ASP A 1 216 ? -19.007 -22.300 36.905 1.00 95.00 216 ASP A C 1
ATOM 1696 O O . ASP A 1 216 ? -18.706 -22.977 37.894 1.00 95.00 216 ASP A O 1
ATOM 1700 N N . GLY A 1 217 ? -18.258 -21.268 36.500 1.00 95.31 217 GLY A N 1
ATOM 1701 C CA . GLY A 1 217 ? -17.024 -20.830 37.143 1.00 95.31 217 GLY A CA 1
ATOM 1702 C C . GLY A 1 217 ? -15.844 -21.770 36.901 1.00 95.31 217 GLY A C 1
ATOM 1703 O O . GLY A 1 217 ? -14.894 -21.764 37.694 1.00 95.31 217 GLY A O 1
ATOM 1704 N N . ASN A 1 218 ? -15.899 -22.601 35.858 1.00 95.62 218 ASN A N 1
ATOM 1705 C CA . ASN A 1 218 ? -14.861 -23.583 35.558 1.00 95.62 218 ASN A CA 1
ATOM 1706 C C . ASN A 1 218 ? -13.608 -22.948 34.908 1.00 95.62 218 ASN A C 1
ATOM 1708 O O . ASN A 1 218 ? -12.552 -23.584 34.852 1.00 95.62 218 ASN A O 1
ATOM 1712 N N . GLY A 1 219 ? -13.680 -21.675 34.494 1.00 94.81 219 GLY A N 1
ATOM 1713 C CA . GLY A 1 219 ? -12.577 -20.938 33.875 1.00 94.81 219 GLY A CA 1
ATOM 1714 C C . GLY A 1 219 ? -12.476 -21.073 32.349 1.00 94.81 219 GLY A C 1
ATOM 1715 O O . GLY A 1 219 ? -11.505 -20.572 31.758 1.00 94.81 219 GLY A O 1
ATOM 1716 N N . GLU A 1 220 ? -13.466 -21.694 31.713 1.00 95.56 220 GLU A N 1
ATOM 1717 C CA . GLU A 1 220 ? -13.615 -21.937 30.280 1.00 95.56 220 GLU A CA 1
ATOM 1718 C C . GLU A 1 220 ? -15.033 -21.565 29.825 1.00 95.56 220 GLU A C 1
ATOM 1720 O O . GLU A 1 220 ? -16.012 -21.839 30.500 1.00 95.56 220 GLU A O 1
ATOM 1725 N N . LEU A 1 221 ? -15.168 -20.941 28.652 1.00 92.94 221 LEU A N 1
ATOM 1726 C CA . LEU A 1 221 ? -16.484 -20.639 28.088 1.00 92.94 221 LEU A CA 1
ATOM 1727 C C . LEU A 1 221 ? -16.907 -21.759 27.153 1.00 92.94 221 LEU A C 1
ATOM 1729 O O . LEU A 1 221 ? -16.336 -21.926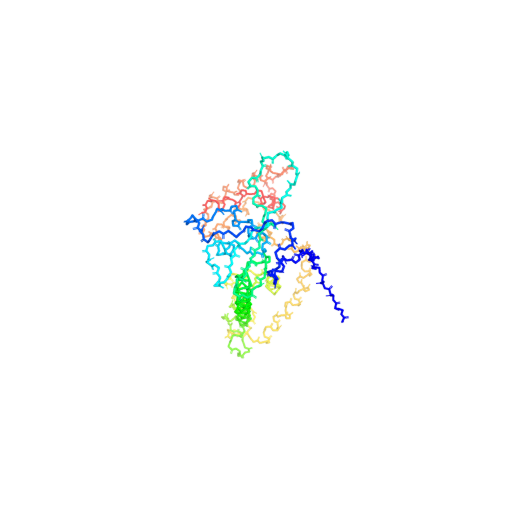 26.070 1.00 92.94 221 LEU A O 1
ATOM 1733 N N . SER A 1 222 ? -17.945 -22.487 27.540 1.00 92.75 222 SER A N 1
ATOM 1734 C CA . SER A 1 222 ? -18.614 -23.425 26.651 1.00 92.75 222 SER A CA 1
ATOM 1735 C C . SER A 1 222 ? -19.391 -22.687 25.554 1.00 92.75 222 SER A C 1
ATOM 1737 O O . SER A 1 222 ? -19.813 -21.533 25.686 1.00 92.75 222 SER A O 1
ATOM 1739 N N . LEU A 1 223 ? -19.661 -23.383 24.447 1.00 86.56 223 LEU A N 1
ATOM 1740 C CA . LEU A 1 223 ? -20.475 -22.840 23.355 1.00 86.56 223 LEU A CA 1
ATOM 1741 C C . LEU A 1 223 ? -21.901 -22.468 23.807 1.00 86.56 223 LEU A C 1
ATOM 1743 O O . LEU A 1 223 ? -22.513 -21.565 23.235 1.00 86.56 223 LEU A O 1
ATOM 1747 N N . ILE A 1 224 ? -22.424 -23.147 24.833 1.00 88.94 224 ILE A N 1
ATOM 1748 C CA . ILE A 1 224 ? -23.750 -22.882 25.404 1.00 88.94 224 ILE A CA 1
ATOM 1749 C C . ILE A 1 224 ? -23.744 -21.558 26.171 1.00 88.94 224 ILE A C 1
ATOM 1751 O O . ILE A 1 224 ? -24.636 -20.741 25.959 1.00 88.94 224 ILE A O 1
ATOM 1755 N N . GLU A 1 225 ? -22.742 -21.315 27.014 1.00 90.94 225 GLU A N 1
ATOM 1756 C CA . GLU A 1 225 ? -22.605 -20.056 27.759 1.00 90.94 225 GLU A CA 1
ATOM 1757 C C . GLU A 1 225 ? -22.392 -18.870 26.822 1.00 90.94 225 GLU A C 1
ATOM 1759 O O . GLU A 1 225 ? -23.059 -17.842 26.951 1.00 90.94 225 GLU A O 1
ATOM 1764 N N . LEU A 1 226 ? -21.538 -19.039 25.807 1.00 85.75 226 LEU A N 1
ATOM 1765 C CA . LEU A 1 226 ? -21.307 -18.007 24.801 1.00 85.75 226 LEU A CA 1
ATOM 1766 C C . LEU A 1 226 ? -22.594 -17.682 24.025 1.00 85.75 226 LEU A C 1
ATOM 1768 O O . LEU A 1 226 ? -22.889 -16.514 23.777 1.00 85.75 226 LEU A O 1
ATOM 1772 N N . ARG A 1 227 ? -23.383 -18.704 23.663 1.00 83.12 227 ARG A N 1
ATOM 1773 C CA . ARG A 1 227 ? -24.684 -18.533 23.001 1.00 83.12 227 ARG A CA 1
ATOM 1774 C C . ARG A 1 227 ? -25.677 -17.808 23.902 1.00 83.12 227 ARG A C 1
ATOM 1776 O O . ARG A 1 227 ? -26.234 -16.810 23.461 1.00 83.12 227 ARG A O 1
ATOM 1783 N N . LYS A 1 228 ? -25.862 -18.261 25.147 1.00 86.25 228 LYS A N 1
ATOM 1784 C CA . LYS A 1 228 ? -26.738 -17.600 26.129 1.00 86.25 228 LYS A CA 1
ATOM 1785 C C . LYS A 1 228 ? -26.356 -16.139 26.309 1.00 86.25 228 LYS A C 1
ATOM 1787 O O . LYS A 1 228 ? -27.213 -15.275 26.433 1.00 86.25 228 LYS A O 1
ATOM 1792 N N . PHE A 1 229 ? -25.060 -15.852 26.333 1.00 83.81 229 PHE A N 1
ATOM 1793 C CA . PHE A 1 229 ? -24.569 -14.492 26.430 1.00 83.81 229 PHE A CA 1
ATOM 1794 C C . PHE A 1 229 ? -24.910 -13.657 25.189 1.00 83.81 229 PHE A C 1
ATOM 1796 O O . PHE A 1 229 ? -25.389 -12.536 25.330 1.00 83.81 229 PHE A O 1
ATOM 1803 N N . VAL A 1 230 ? -24.738 -14.198 23.980 1.00 78.06 230 VAL A N 1
ATOM 1804 C CA . VAL A 1 230 ? -25.163 -13.527 22.737 1.00 78.06 230 VAL A CA 1
ATOM 1805 C C . VAL A 1 230 ? -26.678 -13.305 22.705 1.00 78.06 230 VAL A C 1
ATOM 1807 O O . VAL A 1 230 ? -27.111 -12.217 22.342 1.00 78.06 230 VAL A O 1
ATOM 1810 N N . GLU A 1 231 ? -27.474 -14.282 23.137 1.00 78.62 231 GLU A N 1
ATOM 1811 C CA . GLU A 1 231 ? -28.936 -14.176 23.238 1.00 78.62 231 GLU A CA 1
ATOM 1812 C C . GLU A 1 231 ? -29.345 -13.088 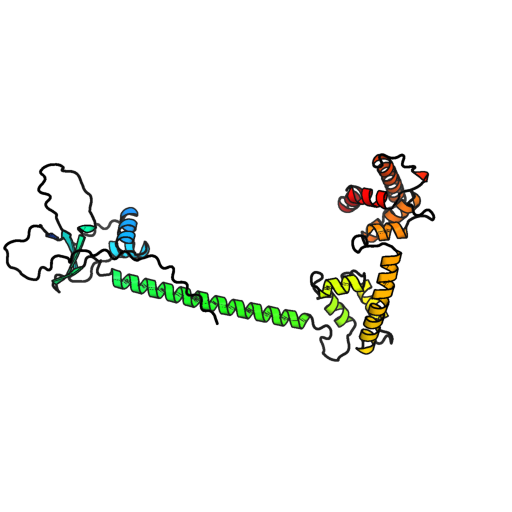24.247 1.00 78.62 231 GLU A C 1
ATOM 1814 O O . GLU A 1 231 ? -30.113 -12.191 23.899 1.00 78.62 231 GLU A O 1
ATOM 1819 N N . ARG A 1 232 ? -28.725 -13.059 25.439 1.00 73.50 232 ARG A N 1
ATOM 1820 C CA . ARG A 1 232 ? -28.889 -11.968 26.420 1.00 73.50 232 ARG A CA 1
ATOM 1821 C C . ARG A 1 232 ? -28.520 -10.606 25.833 1.00 73.50 232 ARG A C 1
ATOM 1823 O O . ARG A 1 232 ? -29.131 -9.601 26.188 1.00 73.50 232 ARG A O 1
ATOM 1830 N N . MET A 1 233 ? -27.520 -10.545 24.955 1.00 66.44 233 MET A N 1
ATOM 1831 C CA . MET A 1 233 ? -27.114 -9.302 24.299 1.00 66.44 233 MET A CA 1
ATOM 1832 C C . MET A 1 233 ? -28.066 -8.858 23.191 1.00 66.44 233 MET A C 1
ATOM 1834 O O . MET A 1 233 ? -28.170 -7.657 22.966 1.00 66.44 233 MET A O 1
ATOM 1838 N N . ASP A 1 234 ? -28.765 -9.773 22.523 1.00 64.75 234 ASP A N 1
ATOM 1839 C CA . ASP A 1 234 ? -29.756 -9.432 21.496 1.00 64.75 234 ASP A CA 1
ATOM 1840 C C . ASP A 1 234 ? -31.087 -8.993 22.134 1.00 64.75 234 ASP A C 1
ATOM 1842 O O . ASP A 1 234 ? -31.676 -7.984 21.750 1.00 64.75 234 ASP A O 1
ATOM 1846 N N . GLU A 1 235 ? -31.485 -9.635 23.235 1.00 59.50 235 GLU A N 1
ATOM 1847 C CA . GLU A 1 235 ? -32.592 -9.171 24.083 1.00 59.50 235 GLU A CA 1
ATOM 1848 C C . GLU A 1 235 ? -32.260 -7.828 24.754 1.00 59.50 235 GLU A C 1
ATOM 1850 O O . GLU A 1 235 ? -33.088 -6.912 24.829 1.00 59.50 235 GLU A O 1
ATOM 1855 N N . SER A 1 236 ? -31.001 -7.668 25.170 1.00 53.47 236 SER A N 1
ATOM 1856 C CA . SER A 1 236 ? -30.460 -6.382 25.582 1.00 53.47 236 SER A CA 1
ATOM 1857 C C . SER A 1 236 ? -30.342 -5.420 24.402 1.00 53.47 236 SER A C 1
ATOM 1859 O O . SER A 1 236 ? -30.464 -4.244 24.632 1.00 53.47 236 SER A O 1
ATOM 1861 N N . SER A 1 237 ? -30.203 -5.806 23.133 1.00 54.44 237 SER A N 1
ATOM 1862 C CA . SER A 1 237 ? -30.148 -4.849 22.009 1.00 54.44 237 SER A CA 1
ATOM 1863 C C . SER A 1 237 ? -31.465 -4.083 21.854 1.00 54.44 237 SER A C 1
ATOM 1865 O O . SER A 1 237 ? -31.427 -2.874 21.624 1.00 54.44 237 SER A O 1
ATOM 1867 N N . ASP A 1 238 ? -32.616 -4.724 22.077 1.00 47.69 238 ASP A N 1
ATOM 1868 C CA . ASP A 1 238 ? -33.923 -4.056 22.071 1.00 47.69 238 ASP A CA 1
ATOM 1869 C C . ASP A 1 238 ? -34.242 -3.364 23.400 1.00 47.69 238 ASP A C 1
ATOM 1871 O O . ASP A 1 238 ? -34.758 -2.246 23.393 1.00 47.69 238 ASP A O 1
ATOM 1875 N N . ALA A 1 239 ? -33.860 -3.938 24.546 1.00 44.88 239 ALA A N 1
ATOM 1876 C CA . ALA A 1 239 ? -33.996 -3.266 25.841 1.00 44.88 239 ALA A CA 1
ATOM 1877 C C . ALA A 1 239 ? -33.035 -2.069 25.979 1.00 44.88 239 ALA A C 1
ATOM 1879 O O . ALA A 1 239 ? -33.408 -1.025 26.500 1.00 44.88 239 ALA A O 1
ATOM 1880 N N . HIS A 1 240 ? -31.820 -2.173 25.453 1.00 43.69 240 HIS A N 1
ATOM 1881 C CA . HIS A 1 240 ? -30.792 -1.139 25.368 1.00 43.69 240 HIS A CA 1
ATOM 1882 C C . HIS A 1 240 ? -31.159 -0.136 24.281 1.00 43.69 240 HIS A C 1
ATOM 1884 O O . HIS A 1 240 ? -31.057 1.044 24.564 1.00 43.69 240 HIS A O 1
ATOM 1890 N N . ARG A 1 241 ? -31.712 -0.515 23.114 1.00 47.31 241 ARG A N 1
ATOM 1891 C CA . ARG A 1 241 ? -32.348 0.452 22.190 1.00 47.31 241 ARG A CA 1
ATOM 1892 C C . ARG A 1 241 ? -33.529 1.156 22.829 1.00 47.31 241 ARG A C 1
ATOM 1894 O O . ARG A 1 241 ? -33.667 2.350 22.619 1.00 47.31 241 ARG A O 1
ATOM 1901 N N . ALA A 1 242 ? -34.354 0.479 23.620 1.00 44.66 242 ALA A N 1
ATOM 1902 C CA . ALA A 1 242 ? -35.476 1.091 24.324 1.00 44.66 242 ALA A CA 1
ATOM 1903 C C . ALA A 1 242 ? -35.007 2.000 25.471 1.00 44.66 242 ALA A C 1
ATOM 1905 O O . ALA A 1 242 ? -35.600 3.051 25.689 1.00 44.66 242 ALA A O 1
ATOM 1906 N N . ILE A 1 243 ? -33.921 1.659 26.170 1.00 42.94 243 ILE A N 1
ATOM 1907 C CA . ILE A 1 243 ? -33.279 2.498 27.193 1.00 42.94 243 ILE A CA 1
ATOM 1908 C C . ILE A 1 243 ? -32.558 3.685 26.540 1.00 42.94 243 ILE A C 1
ATOM 1910 O O . ILE A 1 243 ? -32.658 4.800 27.039 1.00 42.94 243 ILE A O 1
ATOM 1914 N N . VAL A 1 244 ? -31.896 3.486 25.400 1.00 42.84 244 VAL A N 1
ATOM 1915 C CA . VAL A 1 244 ? -31.221 4.512 24.588 1.00 42.84 244 VAL A CA 1
ATOM 1916 C C . VAL A 1 244 ? -32.242 5.445 23.918 1.00 42.84 244 VAL A C 1
ATOM 1918 O O . VAL A 1 244 ? -32.044 6.658 23.922 1.00 42.84 244 VAL A O 1
ATOM 1921 N N . ALA A 1 245 ? -33.379 4.921 23.447 1.00 39.69 245 ALA A N 1
ATOM 1922 C CA . ALA A 1 245 ? -34.492 5.686 22.881 1.00 39.69 245 ALA A CA 1
ATOM 1923 C C . ALA A 1 245 ? -35.310 6.419 23.958 1.00 39.69 245 ALA A C 1
ATOM 1925 O O . ALA A 1 245 ? -35.662 7.577 23.758 1.00 39.69 245 ALA A O 1
ATOM 1926 N N . ARG A 1 246 ? -35.551 5.815 25.135 1.00 40.28 246 ARG A N 1
ATOM 1927 C CA . ARG A 1 246 ? -36.167 6.504 26.292 1.00 40.28 246 ARG A CA 1
ATOM 1928 C C . ARG A 1 246 ? -35.243 7.546 26.929 1.00 40.28 246 ARG A C 1
ATOM 1930 O O . ARG A 1 246 ? -35.740 8.465 27.567 1.00 40.28 246 ARG A O 1
ATOM 1937 N N . ARG A 1 247 ? -33.921 7.428 26.757 1.00 38.62 247 ARG A N 1
ATOM 1938 C CA . ARG A 1 247 ? -32.917 8.411 27.212 1.00 38.62 247 ARG A CA 1
ATOM 1939 C C . ARG A 1 247 ? -32.493 9.415 26.131 1.00 38.62 247 ARG A C 1
ATOM 1941 O O . ARG A 1 247 ? -31.578 10.193 26.380 1.00 38.62 247 ARG A O 1
ATOM 1948 N N . GLY A 1 248 ? -33.125 9.405 24.952 1.00 32.50 248 GLY A N 1
ATOM 1949 C CA . GLY A 1 248 ? -32.855 10.364 23.872 1.00 32.50 248 GLY A CA 1
ATOM 1950 C C . GLY A 1 248 ? -31.399 10.395 23.385 1.00 32.50 248 GLY A C 1
ATOM 1951 O O . GLY A 1 248 ? -30.945 11.418 22.883 1.00 32.50 248 GLY A O 1
ATOM 1952 N N . SER A 1 249 ? -30.638 9.312 23.563 1.00 40.03 249 SER A N 1
ATOM 1953 C CA . SER A 1 249 ? -29.185 9.330 23.383 1.00 40.03 249 SER A CA 1
ATOM 1954 C C . SER A 1 249 ? -28.819 8.760 22.017 1.00 40.03 249 SER A C 1
ATOM 1956 O O . SER A 1 249 ? -28.748 7.551 21.829 1.00 40.03 249 SER A O 1
ATOM 1958 N N . THR A 1 250 ? -28.570 9.616 21.029 1.00 39.66 250 THR A N 1
ATOM 1959 C CA . THR A 1 250 ? -27.882 9.158 19.814 1.00 39.66 250 THR A CA 1
ATOM 1960 C C . THR A 1 250 ? -26.431 8.802 20.165 1.00 39.66 250 THR A C 1
ATOM 1962 O O . THR A 1 250 ? -25.846 9.357 21.092 1.00 39.66 250 THR A O 1
ATOM 1965 N N . VAL A 1 251 ? -25.840 7.847 19.442 1.00 43.88 251 VAL A N 1
ATOM 1966 C CA . VAL A 1 251 ? -24.500 7.259 19.684 1.00 43.88 251 VAL A CA 1
ATOM 1967 C C . VAL A 1 251 ? -23.357 8.301 19.745 1.00 43.88 251 VAL A C 1
ATOM 1969 O O . VAL A 1 251 ? -22.252 7.982 20.175 1.00 43.88 251 VAL A O 1
ATOM 1972 N N . ALA A 1 252 ? -23.621 9.560 19.383 1.00 45.78 252 ALA A N 1
ATOM 1973 C CA . ALA A 1 252 ? -22.693 10.682 19.504 1.00 45.78 252 ALA A CA 1
ATOM 1974 C C . ALA A 1 252 ? -22.508 11.224 20.942 1.00 45.78 252 ALA A C 1
ATOM 1976 O O . ALA A 1 252 ? -21.540 11.940 21.180 1.00 45.78 252 ALA A O 1
ATOM 1977 N N . ASP A 1 253 ? -23.376 10.867 21.896 1.00 49.62 253 ASP A N 1
ATOM 1978 C CA . ASP A 1 253 ? -23.400 11.467 23.244 1.00 49.62 253 ASP A CA 1
ATOM 1979 C C . ASP A 1 253 ? -22.784 10.604 24.362 1.00 49.62 253 ASP A C 1
ATOM 1981 O O . ASP A 1 253 ? -22.769 11.015 25.522 1.00 49.62 253 ASP A O 1
ATOM 1985 N N . ASN A 1 254 ? -22.223 9.432 24.045 1.00 53.22 254 ASN A N 1
ATOM 1986 C CA . ASN A 1 254 ? -21.506 8.581 25.013 1.00 53.22 254 ASN A CA 1
ATOM 1987 C C . ASN A 1 254 ? -20.067 9.064 25.253 1.00 53.22 254 ASN A C 1
ATOM 1989 O O . ASN A 1 254 ? -19.119 8.276 25.291 1.00 53.22 254 ASN A O 1
ATOM 1993 N N . SER A 1 255 ? -19.884 10.375 25.366 1.00 67.44 255 SER A N 1
ATOM 1994 C CA . SER A 1 255 ? -18.586 10.946 25.679 1.00 67.44 255 SER A CA 1
ATOM 1995 C C . SER A 1 255 ? -18.280 10.687 27.163 1.00 67.44 255 SER A C 1
ATOM 1997 O O . SER A 1 255 ? -19.180 10.675 28.010 1.00 67.44 255 SER A O 1
ATOM 1999 N N . SER A 1 256 ? -17.016 10.424 27.502 1.00 68.12 256 SER A N 1
ATOM 2000 C CA . SER A 1 256 ? -16.571 10.211 28.891 1.00 68.12 256 SER A CA 1
ATOM 2001 C C . SER A 1 256 ? -17.027 11.330 29.839 1.00 68.12 256 SER A C 1
ATOM 2003 O O . SER A 1 256 ? -17.248 11.100 31.023 1.00 68.12 256 SER A O 1
ATOM 2005 N N . GLU A 1 257 ? -17.234 12.527 29.298 1.00 75.56 257 GLU A N 1
ATOM 2006 C CA . GLU A 1 257 ? -17.766 13.707 29.963 1.00 75.56 257 GLU A CA 1
ATOM 2007 C C . GLU A 1 257 ? -19.198 13.496 30.472 1.00 75.56 257 GLU A C 1
ATOM 2009 O O . GLU A 1 257 ? -19.486 13.882 31.601 1.00 75.56 257 GLU A O 1
ATOM 2014 N N . LYS A 1 258 ? -20.085 12.841 29.709 1.00 82.06 258 LYS A N 1
ATOM 2015 C CA . LYS A 1 258 ? -21.470 12.573 30.141 1.00 82.06 258 LYS A CA 1
ATOM 2016 C C . LYS A 1 258 ? -21.524 11.589 31.300 1.00 82.06 258 LYS A C 1
ATOM 2018 O O . LYS A 1 258 ? -22.258 11.812 32.255 1.00 82.06 258 LYS A O 1
ATOM 2023 N N . LEU A 1 259 ? -20.682 10.555 31.264 1.00 80.38 259 LEU A N 1
ATOM 2024 C CA . LEU A 1 259 ? -20.569 9.586 32.359 1.00 80.38 259 LEU A CA 1
ATOM 2025 C C . LEU A 1 259 ? -20.063 10.245 33.647 1.00 80.38 259 LEU A C 1
ATOM 2027 O O . LEU A 1 259 ? -20.601 9.988 34.722 1.00 80.38 259 LEU A O 1
ATOM 2031 N N . VAL A 1 260 ? -19.049 11.110 33.542 1.00 83.19 260 VAL A N 1
ATOM 2032 C CA . VAL A 1 260 ? -18.526 11.863 34.691 1.00 83.19 260 VAL A CA 1
ATOM 2033 C C . VAL A 1 260 ? -19.572 12.853 35.209 1.00 83.19 260 VAL A C 1
ATOM 2035 O O . VAL A 1 260 ? -19.783 12.932 36.417 1.00 83.19 260 VAL A O 1
ATOM 2038 N N . PHE A 1 261 ? -20.275 13.561 34.323 1.00 90.00 261 PHE A N 1
ATOM 2039 C CA . PHE A 1 261 ? -21.339 14.486 34.707 1.00 90.00 261 PHE A CA 1
ATOM 2040 C C . PHE A 1 261 ? -22.485 13.768 35.432 1.00 90.00 261 PHE A C 1
ATOM 2042 O O . PHE A 1 261 ? -22.847 14.148 36.544 1.00 90.00 261 PHE A O 1
ATOM 2049 N N . ASP A 1 262 ? -23.012 12.687 34.854 1.00 89.69 262 ASP A N 1
ATOM 2050 C CA . ASP A 1 262 ? -24.120 11.921 35.431 1.00 89.69 262 ASP A CA 1
ATOM 2051 C C . ASP A 1 262 ? -23.764 11.284 36.774 1.00 89.69 262 ASP A C 1
ATOM 2053 O O . ASP A 1 262 ? -24.623 11.179 37.648 1.00 89.69 262 ASP A O 1
ATOM 2057 N N . LYS A 1 263 ? -22.499 10.891 36.957 1.00 92.25 263 LYS A N 1
ATOM 2058 C CA . LYS A 1 263 ? -22.008 10.334 38.219 1.00 92.25 263 LYS A CA 1
ATOM 2059 C C . LYS A 1 263 ? -21.985 11.363 39.349 1.00 92.25 263 LYS A C 1
ATOM 2061 O O . LYS A 1 263 ? -22.162 10.986 40.506 1.00 92.25 263 LYS A O 1
ATOM 2066 N N . TYR A 1 264 ? -21.719 12.630 39.032 1.00 94.75 264 TYR A N 1
ATOM 2067 C CA . TYR A 1 264 ? -21.448 13.650 40.042 1.00 94.75 264 TYR A CA 1
ATOM 2068 C C . TYR A 1 264 ? -22.490 14.750 40.148 1.00 94.75 264 TYR A C 1
ATOM 2070 O O . TYR A 1 264 ? -22.393 15.508 41.104 1.00 94.75 264 TYR A O 1
ATOM 2078 N N . LYS A 1 265 ? -23.471 14.855 39.251 1.00 94.44 265 LYS A N 1
ATOM 2079 C CA . LYS A 1 265 ? -24.536 15.858 39.376 1.00 94.44 265 LYS A CA 1
ATOM 2080 C C . LYS A 1 265 ? -25.323 15.707 40.686 1.00 94.44 265 LYS A C 1
ATOM 2082 O O . LYS A 1 265 ? -25.467 14.607 41.219 1.00 94.44 265 LYS A O 1
ATOM 2087 N N . ASN A 1 266 ? -25.809 16.824 41.210 1.00 94.50 266 ASN A N 1
ATOM 2088 C CA . ASN A 1 266 ? -26.683 16.882 42.374 1.00 94.50 266 ASN A CA 1
ATOM 2089 C C . ASN A 1 266 ? -28.131 16.494 42.011 1.00 94.50 266 ASN A C 1
ATOM 2091 O O . ASN A 1 266 ? -28.438 16.155 40.865 1.00 94.50 266 ASN A O 1
ATOM 2095 N N . GLU A 1 267 ? -29.030 16.543 42.995 1.00 93.50 267 GLU A N 1
ATOM 2096 C CA . GLU A 1 267 ? -30.452 16.196 42.831 1.00 93.50 267 GLU A CA 1
ATOM 2097 C C . GLU A 1 267 ? -31.166 17.082 41.797 1.00 93.50 267 GLU A C 1
ATOM 2099 O O . GLU A 1 267 ? -32.081 16.624 41.116 1.00 93.50 267 GLU A O 1
ATOM 2104 N N . ASN A 1 268 ? -30.676 18.308 41.594 1.00 92.50 268 ASN A N 1
ATOM 2105 C CA . ASN A 1 268 ? -31.182 19.245 40.588 1.00 92.50 268 ASN A CA 1
ATOM 2106 C C . ASN A 1 268 ? -30.607 18.979 39.183 1.00 92.50 268 ASN A C 1
ATOM 2108 O O . ASN A 1 268 ? -30.879 19.725 38.244 1.00 92.50 268 ASN A O 1
ATOM 2112 N N . GLY A 1 269 ? -29.791 17.934 39.021 1.00 92.88 269 GLY A N 1
ATOM 2113 C CA . GLY A 1 269 ? -29.184 17.562 37.748 1.00 92.88 269 GLY A CA 1
ATOM 2114 C C . GLY A 1 269 ? -28.038 18.472 37.299 1.00 92.88 269 GLY A C 1
ATOM 2115 O O . GLY A 1 269 ? -27.660 18.415 36.128 1.00 92.88 269 GLY A O 1
ATOM 2116 N N . LYS A 1 270 ? -27.475 19.281 38.205 1.00 94.81 270 LYS A N 1
ATOM 2117 C CA . LYS A 1 270 ? -26.372 20.220 37.947 1.00 94.81 270 LYS A CA 1
ATOM 2118 C C . LYS A 1 270 ? -25.113 19.833 38.741 1.00 94.81 270 LYS A C 1
ATOM 2120 O O . LYS A 1 270 ? -25.188 19.082 39.708 1.00 94.81 270 LYS A O 1
ATOM 2125 N N . LEU A 1 271 ? -23.938 20.316 38.344 1.00 93.62 271 LEU A N 1
ATOM 2126 C CA . LEU A 1 271 ? -22.687 20.149 39.096 1.00 93.62 271 LEU A CA 1
ATOM 2127 C C . LEU A 1 271 ? -22.405 21.390 39.942 1.00 93.62 271 LEU A C 1
ATOM 2129 O O . LEU A 1 271 ? -22.037 22.433 39.403 1.00 93.62 271 LEU A O 1
ATOM 2133 N N . ASP A 1 272 ? -22.526 21.272 41.261 1.00 95.19 272 ASP A N 1
ATOM 2134 C CA . ASP A 1 272 ? -22.079 22.322 42.175 1.00 95.19 272 ASP A CA 1
ATOM 2135 C C . ASP A 1 272 ? -20.560 22.253 42.441 1.00 95.19 272 ASP A C 1
ATOM 2137 O O . ASP A 1 272 ? -19.846 21.351 41.982 1.00 95.19 272 ASP A O 1
ATOM 2141 N N . ILE A 1 273 ? -20.038 23.220 43.198 1.00 94.88 273 ILE A N 1
ATOM 2142 C CA . ILE A 1 273 ? -18.607 23.302 43.521 1.00 94.88 273 ILE A CA 1
ATOM 2143 C C . ILE A 1 273 ? -18.081 22.062 44.267 1.00 94.88 273 ILE A C 1
ATOM 2145 O O . ILE A 1 273 ? -16.951 21.630 44.018 1.00 94.88 273 ILE A O 1
ATOM 2149 N N . ASN A 1 274 ? -18.892 21.451 45.134 1.00 94.50 274 ASN A N 1
ATOM 2150 C CA . ASN A 1 274 ? -18.518 20.260 45.895 1.00 94.50 274 ASN A CA 1
ATOM 2151 C C . ASN A 1 274 ? -18.492 19.028 44.983 1.00 94.50 274 ASN A C 1
ATOM 2153 O O . ASN A 1 274 ? -17.625 18.160 45.111 1.00 94.50 274 ASN A O 1
ATOM 2157 N N . ASN A 1 275 ? -19.418 18.948 44.029 1.00 94.62 275 ASN A N 1
ATOM 2158 C CA . ASN A 1 275 ? -19.429 17.908 43.011 1.00 94.62 275 ASN A CA 1
ATOM 2159 C C . ASN A 1 275 ? -18.225 18.031 42.067 1.00 94.62 275 ASN A C 1
ATOM 2161 O O . ASN A 1 275 ? -17.569 17.024 41.794 1.00 94.62 275 ASN A O 1
ATOM 2165 N N . PHE A 1 276 ? -17.857 19.246 41.649 1.00 92.81 276 PHE A N 1
ATOM 2166 C CA . PHE A 1 276 ? -16.628 19.475 40.882 1.00 92.81 276 PHE A CA 1
ATOM 2167 C C . PHE A 1 276 ? -15.371 19.056 41.653 1.00 92.81 276 PHE A C 1
ATOM 2169 O O . PHE A 1 276 ? -14.451 18.497 41.056 1.00 92.81 276 PHE A O 1
ATOM 2176 N N . GLU A 1 277 ? -15.316 19.265 42.971 1.00 94.62 277 GLU A N 1
ATOM 2177 C CA . GLU A 1 277 ? -14.200 18.781 43.793 1.00 94.62 277 GLU A CA 1
ATOM 2178 C C . GLU A 1 277 ? -14.045 17.254 43.686 1.00 94.62 277 GLU A C 1
ATOM 2180 O O . GLU A 1 277 ? -12.931 16.751 43.510 1.00 94.62 277 GLU A O 1
ATOM 2185 N N . LYS A 1 278 ? -15.160 16.511 43.733 1.00 94.81 278 LYS A N 1
ATOM 2186 C CA . LYS A 1 278 ? -15.166 15.047 43.585 1.00 94.81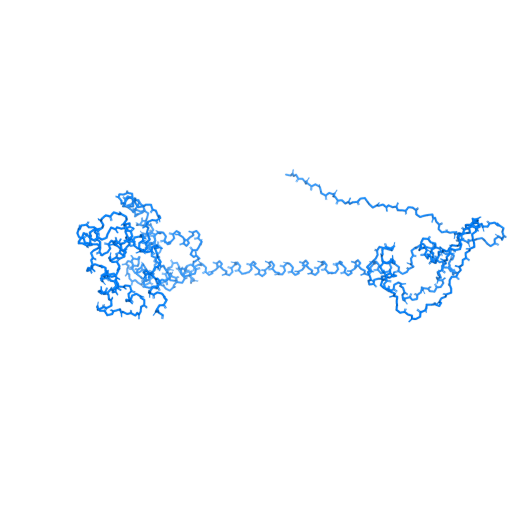 278 LYS A CA 1
ATOM 2187 C C . LYS A 1 278 ? -14.707 14.610 42.190 1.00 94.81 278 LYS A C 1
ATOM 2189 O O . LYS A 1 278 ? -13.916 13.671 42.097 1.00 94.81 278 LYS A O 1
ATOM 2194 N N . VAL A 1 279 ? -15.134 15.318 41.138 1.00 91.94 279 VAL A N 1
ATOM 2195 C CA . VAL A 1 279 ? -14.674 15.089 39.755 1.00 91.94 279 VAL A CA 1
ATOM 2196 C C . VAL A 1 279 ? -13.150 15.219 39.673 1.00 91.94 279 VAL A C 1
ATOM 2198 O O . VAL A 1 279 ? -12.477 14.317 39.176 1.00 91.94 279 VAL A O 1
ATOM 2201 N N . TRP A 1 280 ? -12.580 16.293 40.230 1.00 91.62 280 TRP A N 1
ATOM 2202 C CA . TRP A 1 280 ? -11.129 16.500 40.243 1.00 91.62 280 TRP A CA 1
ATOM 2203 C C . TRP A 1 280 ? -10.381 15.397 40.998 1.00 91.62 280 TRP A C 1
ATOM 2205 O O . TRP A 1 280 ? -9.364 14.910 40.502 1.00 91.62 280 TRP A O 1
ATOM 2215 N N . LYS A 1 281 ? -10.888 14.961 42.160 1.00 92.12 281 LYS A N 1
ATOM 2216 C CA . LYS A 1 281 ? -10.289 13.853 42.926 1.00 92.12 281 LYS A CA 1
ATOM 2217 C C . LYS A 1 281 ? -10.234 12.564 42.112 1.00 92.12 281 LYS A C 1
ATOM 2219 O O . LYS A 1 281 ? -9.182 11.924 42.069 1.00 92.12 281 LYS A O 1
ATOM 2224 N N . GLU A 1 282 ? -11.330 12.201 41.445 1.00 86.69 282 GLU A N 1
ATOM 2225 C CA . GLU A 1 282 ? -11.360 11.001 40.605 1.00 86.69 282 GLU A CA 1
ATOM 2226 C C . GLU A 1 282 ? -10.401 11.120 39.414 1.00 86.69 282 GLU A C 1
ATOM 2228 O O . GLU A 1 282 ? -9.638 10.188 39.158 1.00 86.69 282 GLU A O 1
ATOM 2233 N N . MET A 1 283 ? -10.362 12.269 38.733 1.00 84.31 283 MET A N 1
ATOM 2234 C CA . MET A 1 283 ? -9.436 12.479 37.615 1.00 84.31 283 MET A CA 1
ATOM 2235 C C . MET A 1 283 ? -7.966 12.357 38.043 1.00 84.31 283 MET A C 1
ATOM 2237 O O . MET A 1 283 ? -7.170 11.739 37.338 1.00 84.31 283 MET A O 1
ATOM 2241 N N . GLY A 1 284 ? -7.598 12.891 39.213 1.00 84.75 284 GLY A N 1
ATOM 2242 C CA . GLY A 1 284 ? -6.242 12.748 39.757 1.00 84.75 284 GLY A CA 1
ATOM 2243 C C . GLY A 1 284 ? -5.881 11.297 40.074 1.00 84.75 284 GLY A C 1
ATOM 2244 O O . GLY A 1 284 ? -4.777 10.846 39.762 1.00 84.75 284 GLY A O 1
ATOM 2245 N N . ALA A 1 285 ? -6.826 10.542 40.642 1.00 85.19 285 ALA A N 1
ATOM 2246 C CA . ALA A 1 285 ? -6.647 9.118 40.912 1.00 85.19 285 ALA A CA 1
ATOM 2247 C C . ALA A 1 285 ? -6.463 8.306 39.618 1.00 85.19 285 ALA A C 1
ATOM 2249 O O . ALA A 1 285 ? -5.530 7.508 39.526 1.00 85.19 285 ALA A O 1
ATOM 2250 N N . GLN A 1 286 ? -7.294 8.548 38.596 1.00 74.75 286 GLN A N 1
ATOM 2251 C CA . GLN A 1 286 ? -7.196 7.871 37.295 1.00 74.75 286 GLN A CA 1
ATOM 2252 C C . GLN A 1 286 ? -5.879 8.172 36.571 1.00 74.75 286 GLN A C 1
ATOM 2254 O O . GLN A 1 286 ? -5.333 7.312 35.884 1.00 74.75 286 GLN A O 1
ATOM 2259 N N . ALA A 1 287 ? -5.339 9.374 36.759 1.00 79.62 287 ALA A N 1
ATOM 2260 C CA . ALA A 1 287 ? -4.082 9.789 36.159 1.00 79.62 287 ALA A CA 1
ATOM 2261 C C . ALA A 1 287 ? -2.835 9.392 36.986 1.00 79.62 287 ALA A C 1
ATOM 2263 O O . ALA A 1 287 ? -1.717 9.800 36.673 1.00 79.62 287 ALA A O 1
ATOM 2264 N N . GLY A 1 288 ? -3.009 8.595 38.049 1.00 87.38 288 GLY A N 1
ATOM 2265 C CA . GLY A 1 288 ? -1.918 8.054 38.868 1.00 87.38 288 GLY A CA 1
ATOM 2266 C C . GLY A 1 288 ? -1.231 9.072 39.785 1.00 87.38 288 GLY A C 1
ATOM 2267 O O . GLY A 1 288 ? -0.212 8.753 40.396 1.00 87.38 288 GLY A O 1
ATOM 2268 N N . LYS A 1 289 ? -1.771 10.291 39.896 1.00 88.50 289 LYS A N 1
ATOM 2269 C CA . LYS A 1 289 ? -1.269 11.367 40.763 1.00 88.50 289 LYS A CA 1
ATOM 2270 C C . LYS A 1 289 ? -2.463 11.992 41.503 1.00 88.50 289 LYS A C 1
ATOM 2272 O O . LYS A 1 289 ? -2.997 12.999 41.032 1.00 88.50 289 LYS A O 1
ATOM 2277 N N . PRO A 1 290 ? -2.921 11.404 42.627 1.00 90.69 290 PRO A N 1
ATOM 2278 C CA . PRO A 1 290 ? -4.065 11.930 43.364 1.00 90.69 290 PRO A CA 1
ATOM 2279 C C . PRO A 1 290 ? -3.792 13.366 43.824 1.00 90.69 290 PRO A C 1
ATOM 2281 O O . PRO A 1 290 ? -2.720 13.677 44.346 1.00 90.69 290 PRO A O 1
ATOM 2284 N N . PHE A 1 291 ? -4.761 14.252 43.611 1.00 91.50 291 PHE A N 1
ATOM 2285 C CA . PHE A 1 291 ? -4.659 15.650 44.017 1.00 91.50 291 PHE A CA 1
ATOM 2286 C C . PHE A 1 291 ? -5.041 15.811 45.490 1.00 91.50 291 PHE A C 1
ATOM 2288 O O . PHE A 1 291 ? -5.931 15.125 45.990 1.00 91.50 291 PHE A O 1
ATOM 2295 N N . SER A 1 292 ? -4.390 16.746 46.183 1.00 95.12 292 SER A N 1
ATOM 2296 C CA . SER A 1 292 ? -4.792 17.121 47.542 1.00 95.12 292 SER A CA 1
ATOM 2297 C C . SER A 1 292 ? -6.151 17.829 47.547 1.00 95.12 292 SER A C 1
ATOM 2299 O O . SER A 1 292 ? -6.498 18.520 46.588 1.00 95.12 292 SER A O 1
ATOM 2301 N N . ASP A 1 293 ? -6.881 17.751 48.662 1.00 94.88 293 ASP A N 1
ATOM 2302 C CA . ASP A 1 293 ? -8.177 18.430 48.828 1.00 94.88 293 ASP A CA 1
ATOM 2303 C C . ASP A 1 293 ? -8.090 19.931 48.505 1.00 94.88 293 ASP A C 1
ATOM 2305 O O . ASP A 1 293 ? -8.915 20.469 47.769 1.00 94.88 293 ASP A O 1
ATOM 2309 N N . LYS A 1 294 ? -7.011 20.596 48.946 1.00 94.56 294 LYS A N 1
ATOM 2310 C CA . LYS A 1 294 ? -6.750 22.014 48.644 1.00 94.56 294 LYS A CA 1
ATOM 2311 C C . LYS A 1 294 ? -6.606 22.290 47.142 1.00 94.56 294 LYS A C 1
ATOM 2313 O O . LYS A 1 294 ? -7.002 23.359 46.679 1.00 94.56 294 LYS A O 1
ATOM 2318 N N . GLN A 1 295 ? -6.016 21.369 46.373 1.00 93.19 295 GLN A N 1
ATOM 2319 C CA . GLN A 1 295 ? -5.906 21.502 44.915 1.00 93.19 295 GLN A CA 1
ATOM 2320 C C . GLN A 1 295 ? -7.271 21.331 44.249 1.00 93.19 295 GLN A C 1
ATOM 2322 O O . GLN A 1 295 ? -7.637 22.173 43.430 1.00 93.19 295 GLN A O 1
ATOM 2327 N N . CYS A 1 296 ? -8.032 20.309 44.645 1.00 93.44 296 CYS A N 1
ATOM 2328 C CA . CYS A 1 296 ? -9.365 20.050 44.105 1.00 93.44 296 CYS A CA 1
ATOM 2329 C C . CYS A 1 296 ? -10.320 21.217 44.372 1.00 93.44 296 CYS A C 1
ATOM 2331 O O . CYS A 1 296 ? -10.942 21.704 43.434 1.00 93.44 296 CYS A O 1
ATOM 2333 N N . GLN A 1 297 ? -10.355 21.746 45.599 1.00 93.88 297 GLN A N 1
ATOM 2334 C CA . GLN A 1 297 ? -11.167 22.917 45.955 1.00 93.88 297 GLN A CA 1
ATOM 2335 C C . GLN A 1 297 ? -10.786 24.149 45.131 1.00 93.88 297 GLN A C 1
ATOM 2337 O O . GLN A 1 297 ? -11.637 24.821 44.544 1.00 93.88 297 GLN A O 1
ATOM 2342 N N . LYS A 1 298 ? -9.480 24.428 45.022 1.00 92.69 298 LYS A N 1
ATOM 2343 C CA . LYS A 1 298 ? -8.972 25.557 44.234 1.00 92.69 298 LYS A CA 1
ATOM 2344 C C . LYS A 1 298 ? -9.341 25.435 42.755 1.00 92.69 298 LYS A C 1
ATOM 2346 O O . LYS A 1 298 ? -9.621 26.447 42.112 1.00 92.69 298 LYS A O 1
ATOM 2351 N N . TRP A 1 299 ? -9.294 24.232 42.189 1.00 92.94 299 TRP A N 1
ATOM 2352 C CA . TRP A 1 299 ? -9.622 24.002 40.783 1.00 92.94 299 TRP A CA 1
ATOM 2353 C C . TRP A 1 299 ? -11.122 23.968 40.522 1.00 92.94 299 TRP A C 1
ATOM 2355 O O . TRP A 1 299 ? -11.545 24.536 39.517 1.00 92.94 299 TRP A O 1
ATOM 2365 N N . ALA A 1 300 ? -11.926 23.424 41.434 1.00 91.44 300 ALA A N 1
ATOM 2366 C CA . ALA A 1 300 ? -13.382 23.505 41.381 1.00 91.44 300 ALA A CA 1
ATOM 2367 C C . ALA A 1 300 ? -13.850 24.969 41.374 1.00 91.44 300 ALA A C 1
ATOM 2369 O O . ALA A 1 300 ? -14.543 25.387 40.449 1.00 91.44 300 ALA A O 1
ATOM 2370 N N . GLY A 1 301 ? -13.355 25.797 42.302 1.00 91.38 301 GLY A N 1
ATOM 2371 C CA . GLY A 1 301 ? -13.687 27.227 42.335 1.00 91.38 301 GLY A CA 1
ATOM 2372 C C . GLY A 1 301 ? -13.247 27.986 41.077 1.00 91.38 301 GLY A C 1
ATOM 2373 O O . GLY A 1 301 ? -13.997 28.798 40.538 1.00 91.38 301 GLY A O 1
ATOM 2374 N N . LYS A 1 302 ? -12.051 27.692 40.541 1.00 90.25 302 LYS A N 1
ATOM 2375 C CA . LYS A 1 302 ? -11.600 28.268 39.258 1.00 90.25 302 LYS A CA 1
ATOM 2376 C C . LYS A 1 302 ? -12.469 27.839 38.078 1.00 90.25 302 LYS A C 1
ATOM 2378 O O . LYS A 1 302 ? -12.676 28.638 37.171 1.00 90.25 302 LYS A O 1
ATOM 2383 N N . THR A 1 303 ? -12.933 26.593 38.085 1.00 89.56 303 THR A N 1
ATOM 2384 C CA . THR A 1 303 ? -13.798 26.026 37.047 1.00 89.56 303 THR A CA 1
ATOM 2385 C C . THR A 1 303 ? -15.144 26.741 37.038 1.00 89.56 303 THR A C 1
ATOM 2387 O O . THR A 1 303 ? -15.526 27.279 36.004 1.00 89.56 303 THR A O 1
ATOM 2390 N N . MET A 1 304 ? -15.784 26.865 38.203 1.00 89.06 304 MET A N 1
ATOM 2391 C CA . MET A 1 304 ? -17.053 27.583 38.362 1.00 89.06 304 MET A CA 1
ATOM 2392 C C . MET A 1 304 ? -16.941 29.054 37.961 1.00 89.06 304 MET A C 1
ATOM 2394 O O . MET A 1 304 ? -17.751 29.549 37.186 1.00 89.06 304 MET A O 1
ATOM 2398 N N . LYS A 1 305 ? -15.878 29.746 38.395 1.00 89.12 305 LYS A N 1
ATOM 2399 C CA . LYS A 1 305 ? -15.639 31.140 37.990 1.00 89.12 305 LYS A CA 1
ATOM 2400 C C . LYS A 1 305 ? -15.462 31.286 36.477 1.00 89.12 305 LYS A C 1
ATOM 2402 O O . LYS A 1 305 ? -15.817 32.308 35.906 1.00 89.12 305 LYS A O 1
ATOM 2407 N N . ARG A 1 306 ? -14.871 30.285 35.823 1.00 87.94 306 ARG A N 1
ATOM 2408 C CA . ARG A 1 306 ? -14.696 30.304 34.373 1.00 87.94 306 ARG A CA 1
ATOM 2409 C C . ARG A 1 306 ? -16.008 30.055 33.639 1.00 87.94 306 ARG A C 1
ATOM 2411 O O . ARG A 1 306 ? -16.220 30.711 32.631 1.00 87.94 306 ARG A O 1
ATOM 2418 N N . LEU A 1 307 ? -16.856 29.159 34.140 1.00 86.62 307 LEU A N 1
ATOM 2419 C CA . LEU A 1 307 ? -18.207 28.965 33.608 1.00 86.62 307 LEU A CA 1
ATOM 2420 C C . LEU A 1 307 ? -19.009 30.258 33.677 1.00 86.62 307 LEU A C 1
ATOM 2422 O O . LEU A 1 307 ? -19.512 30.690 32.649 1.00 86.62 307 LEU A O 1
ATOM 2426 N N . ALA A 1 308 ? -18.976 30.934 34.829 1.00 86.25 308 ALA A N 1
ATOM 2427 C CA . ALA A 1 308 ? -19.627 32.228 35.012 1.00 86.25 308 ALA A CA 1
ATOM 2428 C C . ALA A 1 308 ? -19.163 33.301 34.010 1.00 86.25 308 ALA A C 1
ATOM 2430 O O . ALA A 1 308 ? -19.925 34.187 33.651 1.00 86.25 308 ALA A O 1
ATOM 2431 N N . ASN A 1 309 ? -17.909 33.223 33.551 1.00 85.31 309 ASN A N 1
ATOM 2432 C CA . ASN A 1 309 ? -17.361 34.147 32.556 1.00 85.31 309 ASN A CA 1
ATOM 2433 C C . ASN A 1 309 ? -17.622 33.720 31.099 1.00 85.31 309 ASN A C 1
ATOM 2435 O O . ASN A 1 309 ? -17.372 34.515 30.199 1.00 85.31 309 ASN A O 1
ATOM 2439 N N . LEU A 1 310 ? -17.981 32.455 30.854 1.00 82.38 310 LEU A N 1
ATOM 2440 C CA . LEU A 1 310 ? -18.216 31.901 29.514 1.00 82.38 310 LEU A CA 1
ATOM 2441 C C . LEU A 1 310 ? -19.697 31.905 29.136 1.00 82.38 310 LEU A C 1
ATOM 2443 O O . LEU A 1 310 ? -20.013 31.894 27.951 1.00 82.38 310 LEU A O 1
ATOM 2447 N N . SER A 1 311 ? -20.593 31.885 30.118 1.00 78.25 311 SER A N 1
ATOM 2448 C CA . SER A 1 311 ? -22.016 32.062 29.881 1.00 78.25 311 SER A CA 1
ATOM 2449 C C . SER A 1 311 ? -22.306 33.543 29.630 1.00 78.25 311 SER A C 1
ATOM 2451 O O . SER A 1 311 ? -22.151 34.370 30.524 1.00 78.25 311 SER A O 1
ATOM 2453 N N . ASP A 1 312 ? -22.784 33.884 28.434 1.00 67.75 312 ASP A N 1
ATOM 2454 C CA . ASP A 1 312 ? -23.325 35.225 28.152 1.00 67.75 312 ASP A CA 1
ATOM 2455 C C . ASP A 1 312 ? -24.632 35.505 28.936 1.00 67.75 312 ASP A C 1
ATOM 2457 O O . ASP A 1 312 ? -25.111 36.637 28.984 1.00 67.75 312 ASP A O 1
ATOM 2461 N N . ALA A 1 313 ? -25.213 34.470 29.556 1.00 61.12 313 ALA A N 1
ATOM 2462 C CA . ALA A 1 313 ? -26.339 34.539 30.484 1.00 61.12 313 ALA A CA 1
ATOM 2463 C C . ALA A 1 313 ? -25.853 34.585 31.946 1.00 61.12 313 ALA A C 1
ATOM 2465 O O . ALA A 1 313 ? -24.775 34.077 32.249 1.00 61.12 313 ALA A O 1
ATOM 2466 N N . GLU A 1 314 ? -26.656 35.156 32.853 1.00 72.06 314 GLU A N 1
ATOM 2467 C CA . GLU A 1 314 ? -26.413 35.159 34.307 1.00 72.06 314 GLU A CA 1
ATOM 2468 C C . GLU A 1 314 ? -26.296 33.722 34.848 1.00 72.06 314 GLU A C 1
ATOM 2470 O O . GLU A 1 314 ? -27.278 33.093 35.237 1.00 72.06 314 GLU A O 1
ATOM 2475 N N . PHE A 1 315 ? -25.085 33.170 34.844 1.00 80.81 315 PHE A N 1
ATOM 2476 C CA . PHE A 1 315 ? -24.784 31.911 35.506 1.00 80.81 315 PHE A CA 1
ATOM 2477 C C . PHE A 1 315 ? -24.631 32.166 36.998 1.00 80.81 315 PHE A C 1
ATOM 2479 O O . PHE A 1 315 ? -23.654 32.775 37.446 1.00 80.81 315 PHE A O 1
ATOM 2486 N N . ASP A 1 316 ? -25.598 31.678 37.765 1.00 80.69 316 ASP A N 1
ATOM 2487 C CA . ASP A 1 316 ? -25.508 31.672 39.213 1.00 80.69 316 ASP A CA 1
ATOM 2488 C C . ASP A 1 316 ? -24.631 30.495 39.671 1.00 80.69 316 ASP A C 1
ATOM 2490 O O . ASP A 1 316 ? -24.877 29.322 39.378 1.00 80.69 316 ASP A O 1
ATOM 2494 N N . VAL A 1 317 ? -23.558 30.829 40.387 1.00 82.12 317 VAL A N 1
ATOM 2495 C CA . VAL A 1 317 ? -22.604 29.858 40.931 1.00 82.12 317 VAL A CA 1
ATOM 2496 C C . VAL A 1 317 ? -23.279 28.932 41.945 1.00 82.12 317 VAL A C 1
ATOM 2498 O O . VAL A 1 317 ? -22.845 27.785 42.081 1.00 82.12 317 VAL A O 1
ATOM 2501 N N . GLU A 1 318 ? -24.320 29.404 42.634 1.00 84.25 318 GLU A N 1
ATOM 2502 C CA . GLU A 1 318 ? -25.073 28.615 43.613 1.00 84.25 318 GLU A CA 1
ATOM 2503 C C . GLU A 1 318 ? -25.936 27.541 42.944 1.00 84.25 318 GLU A C 1
ATOM 2505 O O . GLU A 1 318 ? -26.109 26.448 43.484 1.00 84.25 318 GLU A O 1
ATOM 2510 N N . ASP A 1 319 ? -26.387 27.808 41.721 1.00 86.44 319 ASP A N 1
ATOM 2511 C CA . ASP A 1 319 ? -27.249 26.917 40.955 1.00 86.44 319 ASP A CA 1
ATOM 2512 C C . ASP A 1 319 ? -26.502 25.708 40.378 1.00 86.44 319 ASP A C 1
ATOM 2514 O O . ASP A 1 319 ? -27.097 24.651 40.162 1.00 86.44 319 ASP A O 1
ATOM 2518 N N . GLY A 1 320 ? -25.196 25.831 40.142 1.00 89.38 320 GLY A N 1
ATOM 2519 C CA . GLY A 1 320 ? -24.368 24.770 39.572 1.00 89.38 320 GLY A CA 1
ATOM 2520 C C . GLY A 1 320 ? -24.398 24.701 38.039 1.00 89.38 320 GLY A C 1
ATOM 2521 O O . GLY A 1 320 ? -25.199 25.339 37.361 1.00 89.38 320 GLY A O 1
ATOM 2522 N N . ALA A 1 321 ? -23.496 23.896 37.476 1.00 90.88 321 ALA A N 1
ATOM 2523 C CA . ALA A 1 321 ? -23.293 23.774 36.034 1.00 90.88 321 ALA A CA 1
ATOM 2524 C C . ALA A 1 321 ? -24.192 22.721 35.381 1.00 90.88 321 ALA A C 1
ATOM 2526 O O . ALA A 1 321 ? -24.272 21.587 35.858 1.00 90.88 321 ALA A O 1
ATOM 2527 N N . SER A 1 322 ? -24.818 23.062 34.254 1.00 93.00 322 SER A N 1
ATOM 2528 C CA . SER A 1 322 ? -25.522 22.097 33.409 1.00 93.00 322 SER A CA 1
ATOM 2529 C C . SER A 1 322 ? -24.546 21.209 32.623 1.00 93.00 322 SER A C 1
ATOM 2531 O O . SER A 1 322 ? -23.331 21.434 32.603 1.00 93.00 322 SER A O 1
ATOM 2533 N N . PHE A 1 323 ? -25.073 20.186 31.945 1.00 89.38 323 PHE A N 1
ATOM 2534 C CA . PHE A 1 323 ? -24.244 19.330 31.096 1.00 89.38 323 PHE A CA 1
ATOM 2535 C C . PHE A 1 323 ? -23.634 20.101 29.917 1.00 89.38 323 PHE A C 1
ATOM 2537 O O . PHE A 1 323 ? -22.479 19.861 29.569 1.00 89.38 323 PHE A O 1
ATOM 2544 N N . GLU A 1 324 ? -24.365 21.057 29.339 1.00 87.62 324 GLU A N 1
ATOM 2545 C CA . GLU A 1 324 ? -23.842 21.872 28.236 1.00 87.62 324 GLU A CA 1
ATOM 2546 C C . GLU A 1 324 ? -22.753 22.842 28.700 1.00 87.62 324 GLU A C 1
ATOM 2548 O O . GLU A 1 324 ? -21.752 23.022 28.003 1.00 87.62 324 GLU A O 1
ATOM 2553 N N . ASP A 1 325 ? -22.864 23.376 29.918 1.00 88.81 325 ASP A N 1
ATOM 2554 C CA . ASP A 1 325 ? -21.793 24.168 30.534 1.00 88.81 325 ASP A CA 1
ATOM 2555 C C . ASP A 1 325 ? -20.536 23.310 30.721 1.00 88.81 325 ASP A C 1
ATOM 2557 O O . ASP A 1 325 ? -19.428 23.702 30.348 1.00 88.81 325 ASP A O 1
ATOM 2561 N N . PHE A 1 326 ? -20.708 22.090 31.237 1.00 86.56 326 PHE A N 1
ATOM 2562 C CA . PHE A 1 326 ? -19.623 21.130 31.429 1.00 86.56 326 PHE A CA 1
ATOM 2563 C C . PHE A 1 326 ? -18.957 20.713 30.106 1.00 86.56 326 PHE A C 1
ATOM 2565 O O . PHE A 1 326 ? -17.731 20.590 30.034 1.00 86.56 326 PHE A O 1
ATOM 2572 N N . LYS A 1 327 ? -19.743 20.549 29.039 1.00 85.31 327 LYS A N 1
ATOM 2573 C CA . LYS A 1 327 ? -19.260 20.230 27.688 1.00 85.31 327 LYS A CA 1
ATOM 2574 C C . LYS A 1 327 ? -18.530 21.408 27.042 1.00 85.31 327 LYS A C 1
ATOM 2576 O O . LYS A 1 327 ? -17.463 21.239 26.457 1.00 85.31 327 LYS A O 1
ATOM 2581 N N . THR A 1 328 ? -19.055 22.620 27.198 1.00 84.38 328 THR A N 1
ATOM 2582 C CA . THR A 1 328 ? -18.399 23.856 26.745 1.00 84.38 328 THR A CA 1
ATOM 2583 C C . THR A 1 328 ? -17.051 24.023 27.439 1.00 84.38 328 THR A C 1
ATOM 2585 O O . THR A 1 328 ? -16.028 24.329 26.821 1.00 84.38 328 THR A O 1
ATOM 2588 N N . LEU A 1 329 ? -17.020 23.737 28.737 1.00 82.19 329 LEU A N 1
ATOM 2589 C CA . LEU A 1 329 ? -15.821 23.783 29.548 1.00 82.19 329 LEU A CA 1
ATOM 2590 C C . LEU A 1 329 ? -14.757 22.773 29.086 1.00 82.19 329 LEU A C 1
ATOM 2592 O O . LEU A 1 329 ? -13.592 23.164 28.950 1.00 82.19 329 LEU A O 1
ATOM 2596 N N . SER A 1 330 ? -15.135 21.515 28.827 1.00 77.94 330 SER A N 1
ATOM 2597 C CA . SER A 1 330 ? -14.206 20.484 28.344 1.00 77.94 330 SER A CA 1
ATOM 2598 C C . SER A 1 330 ? -13.662 20.809 26.949 1.00 77.94 330 SER A C 1
ATOM 2600 O O . SER A 1 330 ? -12.460 20.663 26.718 1.00 77.94 330 SER A O 1
ATOM 2602 N N . ALA A 1 331 ? -14.500 21.352 26.062 1.00 78.88 331 ALA A N 1
ATOM 2603 C CA . ALA A 1 331 ? -14.105 21.782 24.722 1.00 78.88 331 ALA A CA 1
ATOM 2604 C C . ALA A 1 331 ? -13.185 23.016 24.732 1.00 78.88 331 ALA A C 1
ATOM 2606 O O . ALA A 1 331 ? -12.314 23.155 23.875 1.00 78.88 331 ALA A O 1
ATOM 2607 N N . SER A 1 332 ? -13.333 23.904 25.722 1.00 70.50 332 SER A N 1
ATOM 2608 C CA . SER A 1 332 ? -12.619 25.186 25.767 1.00 70.50 332 SER A CA 1
ATOM 2609 C C . SER A 1 332 ? -11.114 25.096 26.066 1.00 70.50 332 SER A C 1
ATOM 2611 O O . SER A 1 332 ? -10.475 26.147 26.073 1.00 70.50 332 SER A O 1
ATOM 2613 N N . GLY A 1 333 ? -10.548 23.901 26.328 1.00 53.91 333 GLY A N 1
ATOM 2614 C CA . GLY A 1 333 ? -9.098 23.606 26.310 1.00 53.91 333 GLY A CA 1
ATOM 2615 C C . GLY A 1 333 ? -8.361 23.515 27.669 1.00 53.91 333 GLY A C 1
ATOM 2616 O O . GLY A 1 333 ? -7.735 22.495 27.951 1.00 53.91 333 GLY A O 1
ATOM 2617 N N . PRO A 1 334 ? -8.407 24.515 28.570 1.00 51.44 334 PRO A N 1
ATOM 2618 C CA . PRO A 1 334 ? -7.567 24.531 29.770 1.00 51.44 334 PRO A CA 1
ATOM 2619 C C . PRO A 1 334 ? -7.868 23.502 30.858 1.00 51.44 334 PRO A C 1
ATOM 2621 O O . PRO A 1 334 ? -6.965 23.216 31.642 1.00 51.44 334 PRO A O 1
ATOM 2624 N N . LEU A 1 335 ? -9.088 22.956 30.968 1.00 55.47 335 LEU A N 1
ATOM 2625 C CA . LEU A 1 335 ? -9.375 22.031 32.073 1.00 55.47 335 LEU A CA 1
ATOM 2626 C C . LEU A 1 335 ? -8.584 20.726 31.944 1.00 55.47 335 LEU A C 1
ATOM 2628 O O . LEU A 1 335 ? -8.026 20.240 32.924 1.00 55.47 335 LEU A O 1
ATOM 2632 N N . PHE A 1 336 ? -8.463 20.225 30.715 1.00 55.91 336 PHE A N 1
ATOM 2633 C CA . PHE A 1 336 ? -7.676 19.041 30.391 1.00 55.91 336 PHE A CA 1
ATOM 2634 C C . PHE A 1 336 ? -6.212 19.371 30.077 1.00 55.91 336 PHE A C 1
ATOM 2636 O O . PHE A 1 336 ? -5.339 18.564 30.398 1.00 55.91 336 PHE A O 1
ATOM 2643 N N . GLU A 1 337 ? -5.893 20.563 29.553 1.00 51.47 337 GLU A N 1
ATOM 2644 C CA . GLU A 1 337 ? -4.489 20.972 29.387 1.00 51.47 337 GLU A CA 1
ATOM 2645 C C . GLU A 1 337 ? -3.750 21.104 30.725 1.00 51.47 337 GLU A C 1
ATOM 2647 O O . GLU A 1 337 ? -2.571 20.775 30.795 1.00 51.47 337 GLU A O 1
ATOM 2652 N N . ILE A 1 338 ? -4.403 21.538 31.810 1.00 47.09 338 ILE A N 1
ATOM 2653 C CA . ILE A 1 338 ? -3.747 21.627 33.128 1.00 47.09 338 ILE A CA 1
ATOM 2654 C C . ILE A 1 338 ? -3.421 20.234 33.685 1.00 47.09 338 ILE A C 1
ATOM 2656 O O . ILE A 1 338 ? -2.378 20.069 34.316 1.00 47.09 338 ILE A O 1
ATOM 2660 N N . VAL A 1 339 ? -4.267 19.234 33.421 1.00 49.19 339 VAL A N 1
ATOM 2661 C CA . VAL A 1 339 ? -4.015 17.834 33.806 1.00 49.19 339 VAL A CA 1
ATOM 2662 C C . VAL A 1 339 ? -2.923 17.210 32.940 1.00 49.19 339 VAL A C 1
ATOM 2664 O O . VAL A 1 339 ? -2.108 16.455 33.448 1.00 49.19 339 VAL A O 1
ATOM 2667 N N . THR A 1 340 ? -2.854 17.554 31.654 1.00 41.72 340 THR A N 1
ATOM 2668 C CA . THR A 1 340 ? -1.934 16.915 30.694 1.00 41.72 340 THR A CA 1
ATOM 2669 C C . THR A 1 340 ? -0.576 17.613 30.542 1.00 41.72 340 THR A C 1
ATOM 2671 O O . THR A 1 340 ? 0.410 16.925 30.314 1.00 41.72 340 THR A O 1
ATOM 2674 N N . LYS A 1 341 ? -0.467 18.943 30.707 1.00 42.19 341 LYS A N 1
ATOM 2675 C CA . LYS A 1 341 ? 0.809 19.697 30.610 1.00 42.19 341 LYS A CA 1
ATOM 2676 C C . LYS A 1 341 ? 1.587 19.810 31.928 1.00 42.19 341 LYS A C 1
ATOM 2678 O O . LYS A 1 341 ? 2.730 20.258 31.911 1.00 42.19 341 LYS A O 1
ATOM 2683 N N . ARG A 1 342 ? 0.982 19.485 33.078 1.00 42.72 342 ARG A N 1
ATOM 2684 C CA . ARG A 1 342 ? 1.661 19.475 34.397 1.00 42.72 342 ARG A CA 1
ATOM 2685 C C . ARG A 1 342 ? 1.893 18.069 34.958 1.00 42.72 342 ARG A C 1
ATOM 2687 O O . ARG A 1 342 ? 2.326 17.941 36.105 1.00 42.72 342 ARG A O 1
ATOM 2694 N N . MET A 1 343 ? 1.608 17.037 34.167 1.00 39.59 343 MET A N 1
ATOM 2695 C CA . MET A 1 343 ? 2.045 15.665 34.421 1.00 39.59 343 MET A CA 1
ATOM 2696 C C . MET A 1 343 ? 3.368 15.388 33.750 1.00 39.59 343 MET A C 1
ATOM 2698 O O . MET A 1 343 ? 4.118 14.618 34.401 1.00 39.59 343 MET A O 1
#

InterPro domains:
  IPR001202 WW domain [PS50020] (72-120)
  IPR001202 WW domain [cd00201] (75-118)
  IPR002048 EF-hand domain [PF13202] (162-176)
  IPR002048 EF-hand domain [PF13202] (207-230)
  IPR002048 EF-hand domain [PS50222] (162-185)
  IPR002048 EF-hand domain [PS50222] (201-236)
  IPR011992 EF-hand domain pair [SSF47473] (147-281)
  IPR018247 EF-Hand 1, calcium-binding site [PS00018] (163-175)
  IPR018247 EF-Hand 1, calcium-binding site [PS00018] (214-226)
  IPR036020 WW domain superfamily [SSF51045] (67-121)

Secondary structure (DSSP, 8-state):
----------------PPPPP-------S--SSPEEE--S---SSPPPHHHHHHHHHHHT--HHHHHHHHHSPPPTTEEEEEE----------------GGGEEEEETTT--EESS-TTHHHHHHHHHHHHHHHHHHHHHHHHHHHHHHHHHHHHHHHTT-S-SS-SSSEEHHHHHHHHHHS-TTSHHHHHHHHHH-S-TTSHHHHHHHHHHH-SS-SSEE-HHHHHHHHHHHHHHHHHHHHHHHHTT--GGG--HHHHHHHHH--TTSSB-HHHHHHHHHHHHHHTTSPPPHHHHHHHHHHHHHHHHHH-SS---TTT-B-HHHHHHHHHTSHHHHHHHH--

pLDDT: mean 74.85, std 18.37, range [31.75, 95.62]

Foldseek 3Di:
DDDDDDDPDDDDPDDPDDFDDQPPDPPPDDDQWDKDFDDQPLPPDQDDPVQLVVQCVVLVHDSVVSSCLSPPGAPAQKTKMFTDNPPPPPDDPDDPPPPLSRIWMARRVPSDIGSDRPCSVVVVVVVVVVVVVVVVVVVVVVVVVVVVVVVVVVVLVLQLPLPNVPPQKHALVSQLSNLVSDDCPDPVNVVVCVLLVDDSVDVVSSVVVQCVLPPVNPRIHHPVSVVVVVVVSVVCVVVVVVVCVVVVHDPVPPPPLVVLQVVQADPLSFHALVSQLVSQQVLCVVLVHGDDSVVSSVVSVVLLVVLCVPDPDRDDNHSHHHSVSSVCSVVVPDVVCVVVVVD

Sequence (343 aa):
MASADNSNKPPTKTYHHPSPPNNTSVDADFLEGDTIVLSDTVNGGSPSKSEIERVGRAVGVTVEIAKKLLVEELPSGWKVCKLVEINHSEDELASDSLDIHSIYYFNFDTGESSWDHPLVAKYRAEQDEKTKARLANLSKQKRENAEHDKQKVVKKKERMSFDTNKDGALSKKEFTNGLRGADPKSTVGKQLISIFGVNWRVKSDIVRIFNEIDEDGNGELSLIELRKFVERMDESSDAHRAIVARRGSTVADNSSEKLVFDKYKNENGKLDINNFEKVWKEMGAQAGKPFSDKQCQKWAGKTMKRLANLSDAEFDVEDGASFEDFKTLSASGPLFEIVTKRM